Protein 7NQE (pdb70)

Secondary structure (P-SEA, 3-state):
cccaaaaaaaaaacccccbbbbbcccbbbbbcccccaaaaaaaaaccbbbbbccccccccccbbbbbbbcccccccccaaaaaaaaaaaaaaaaaaaaaaacccccccccccccccbbbbbcccccaaaaaaaaaaaaaaccccccbbbbbccccccccccccbbbbbcccccccccccbbbbcccccccccaaaaaaccccccaaaaaaaaaaaaac

Structure (mmCIF, N/CA/C/O backbone):
data_7NQE
#
_entry.id   7NQE
#
_cell.length_a   39.953
_cell.length_b   62.675
_cell.length_c   82.484
_cell.angle_alpha   90.000
_cell.angle_beta   90.000
_cell.angle_gamma   90.000
#
_symmetry.space_group_name_H-M   'P 21 21 21'
#
loop_
_entity.id
_entity.type
_entity.pdbx_description
1 polymer 'TPR_REGION domain-containing protein'
2 non-polymer "2'-DEOXYGUANOSINE-5'-TRIPHOSPHATE"
3 non-polymer 'MANGANESE (II) ION'
4 non-polymer 1,2-ETHANEDIOL
5 water water
#
loop_
_atom_site.group_PDB
_atom_site.id
_atom_site.type_symbol
_atom_site.label_atom_id
_atom_site.label_alt_id
_atom_site.label_comp_id
_atom_site.label_asym_id
_atom_site.label_entity_id
_atom_site.label_seq_id
_atom_site.pdbx_PDB_ins_code
_atom_site.Cartn_x
_atom_site.Cartn_y
_atom_site.Cartn_z
_atom_site.occupancy
_atom_site.B_iso_or_equiv
_atom_site.auth_seq_id
_atom_site.auth_comp_id
_atom_site.auth_asym_id
_atom_site.auth_atom_id
_atom_site.pdbx_PDB_model_num
ATOM 1 C C . ALA A 1 2 ? 9.08027 -24.12839 -0.03035 1.000 41.10999 110 ALA A C 1
ATOM 2 O O . ALA A 1 2 ? 7.92559 -24.08804 -0.45514 1.000 39.53944 110 ALA A O 1
ATOM 3 N N . PRO A 1 3 ? 9.38538 -24.02240 1.26192 1.000 46.17446 111 PRO A N 1
ATOM 4 C CA . PRO A 1 3 ? 8.39761 -23.49084 2.20798 1.000 57.59774 111 PRO A CA 1
ATOM 5 C C . PRO A 1 3 ? 7.91778 -22.11009 1.78313 1.000 32.48968 111 PRO A C 1
ATOM 6 O O . PRO A 1 3 ? 8.67314 -21.30698 1.23361 1.000 31.76268 111 PRO A O 1
ATOM 10 N N . SER A 1 4 ? 6.63632 -21.83844 2.04642 1.000 26.16602 112 SER A N 1
ATOM 11 C CA . SER A 1 4 ? 6.06186 -20.54488 1.68242 1.000 27.86017 112 SER A CA 1
ATOM 12 C C . SER A 1 4 ? 6.75297 -19.39280 2.40353 1.000 50.28971 112 SER A C 1
ATOM 13 O O . SER A 1 4 ? 6.83492 -18.28396 1.86306 1.000 29.86918 112 SER A O 1
ATOM 16 N N . GLN A 1 5 ? 7.25747 -19.62912 3.61819 1.000 33.21075 113 GLN A N 1
ATOM 17 C CA . GLN A 1 5 ? 7.93602 -18.57046 4.36030 1.000 41.15075 113 GLN A CA 1
ATOM 18 C C . GLN A 1 5 ? 9.22042 -18.11572 3.67541 1.000 55.89684 113 GLN A C 1
ATOM 19 O O . GLN A 1 5 ? 9.72867 -17.03425 3.99054 1.000 34.21976 113 GLN A O 1
ATOM 25 N N A ASN A 1 6 ? 9.76035 -18.90967 2.75661 0.520 48.00955 114 ASN A N 1
ATOM 26 N N B ASN A 1 6 ? 9.74715 -18.92030 2.74896 0.480 48.05883 114 ASN A N 1
ATOM 27 C CA A ASN A 1 6 ? 10.96661 -18.52721 2.03758 0.520 40.84652 114 ASN A CA 1
ATOM 28 C CA B ASN A 1 6 ? 10.93889 -18.62166 1.96413 0.480 40.99217 114 ASN A CA 1
ATOM 29 C C A ASN A 1 6 ? 10.68519 -17.60358 0.85652 0.520 34.17285 114 ASN A C 1
ATOM 30 C C B ASN A 1 6 ? 10.68507 -17.59655 0.86640 0.480 34.14498 114 ASN A C 1
ATOM 31 O O A ASN A 1 6 ? 11.60899 -17.31237 0.09174 0.520 31.78588 114 ASN A O 1
ATOM 32 O O B ASN A 1 6 ? 11.63463 -17.22440 0.17060 0.480 31.65596 114 ASN A O 1
ATOM 41 N N . ALA A 1 7 ? 9.44407 -17.12926 0.70053 1.000 29.59611 115 ALA A N 1
ATOM 42 C CA . ALA A 1 7 ? 9.09729 -16.32636 -0.47272 1.000 24.85065 115 ALA A CA 1
ATOM 43 C C . ALA A 1 7 ? 9.76764 -14.95935 -0.46263 1.000 21.50365 115 ALA A C 1
ATOM 44 O O . ALA A 1 7 ? 10.18259 -14.46672 -1.51920 1.000 20.24126 115 ALA A O 1
ATOM 46 N N A ILE A 1 8 ? 9.86620 -14.31494 0.70250 0.728 20.54342 116 ILE A N 1
ATOM 47 N N B ILE A 1 8 ? 9.86972 -14.32848 0.71029 0.272 21.31470 116 ILE A N 1
ATOM 48 C CA A ILE A 1 8 ? 10.55073 -13.02480 0.75792 0.728 20.09666 116 ILE A CA 1
ATOM 49 C CA B ILE A 1 8 ? 10.54899 -13.03790 0.80756 0.272 21.30859 116 ILE A CA 1
ATOM 50 C C A ILE A 1 8 ? 12.02672 -13.18501 0.42174 0.728 19.02877 116 ILE A C 1
ATOM 51 C C B ILE A 1 8 ? 12.01684 -13.18641 0.43188 0.272 20.06179 116 ILE A C 1
ATOM 52 O O A ILE A 1 8 ? 12.58799 -12.39939 -0.35067 0.728 18.76700 116 ILE A O 1
ATOM 53 O O B ILE A 1 8 ? 12.56391 -12.39256 -0.34270 0.272 19.94907 116 ILE A O 1
ATOM 62 N N . LYS A 1 9 ? 12.67435 -14.21226 0.97703 1.000 19.46470 117 LYS A N 1
ATOM 63 C CA . LYS A 1 9 ? 14.06284 -14.48009 0.62304 1.000 18.94278 117 LYS A CA 1
ATOM 64 C C . LYS A 1 9 ? 14.21191 -14.76432 -0.86827 1.000 16.81273 117 LYS A C 1
ATOM 65 O O . LYS A 1 9 ? 15.15245 -14.28511 -1.50605 1.000 17.12449 117 LYS A O 1
ATOM 71 N N . ARG A 1 10 ? 13.29600 -15.54162 -1.44102 1.000 15.78891 118 ARG A N 1
ATOM 72 C CA . ARG A 1 10 ? 13.36952 -15.82244 -2.87145 1.000 15.82585 118 ARG A CA 1
ATOM 73 C C . ARG A 1 10 ? 13.20102 -14.55576 -3.69517 1.000 15.15149 118 ARG A C 1
ATOM 74 O O . ARG A 1 10 ? 13.91435 -14.35370 -4.68938 1.000 14.73424 118 ARG A O 1
ATOM 82 N N . PHE A 1 11 ? 12.25765 -13.69557 -3.30185 1.000 14.72948 119 PHE A N 1
ATOM 83 C CA . PHE A 1 11 ? 12.06494 -12.42435 -3.98966 1.000 14.33656 119 PHE A CA 1
ATOM 84 C C . PHE A 1 11 ? 13.34757 -11.61055 -3.97114 1.000 14.54902 119 PHE A C 1
ATOM 85 O O . PHE A 1 11 ? 13.76696 -11.05781 -4.99657 1.000 14.18596 119 PHE A O 1
ATOM 93 N N A MET A 1 12 ? 13.98871 -11.53686 -2.80167 0.602 13.96085 120 MET A N 1
ATOM 94 N N B MET A 1 12 ? 13.99139 -11.52053 -2.80566 0.398 15.11622 120 MET A N 1
ATOM 95 C CA A MET A 1 12 ? 15.22546 -10.78044 -2.65722 0.602 14.47339 120 MET A CA 1
ATOM 96 C CA B MET A 1 12 ? 15.22772 -10.75293 -2.71073 0.398 16.17175 120 MET A CA 1
ATOM 97 C C A MET A 1 12 ? 16.34155 -11.36455 -3.51299 0.602 15.10934 120 MET A C 1
ATOM 98 C C B MET A 1 12 ? 16.31691 -11.35607 -3.58909 0.398 16.16881 120 MET A C 1
ATOM 99 O O A MET A 1 12 ? 17.17743 -10.62076 -4.03912 0.602 16.42553 120 MET A O 1
ATOM 100 O O B MET A 1 12 ? 17.10866 -10.62832 -4.20045 0.398 16.93562 120 MET A O 1
ATOM 109 N N . THR A 1 13 ? 16.35482 -12.68623 -3.68510 1.000 15.80145 121 THR A N 1
ATOM 110 C CA . THR A 1 13 ? 17.39423 -13.34774 -4.46586 1.000 16.51948 121 THR A CA 1
ATOM 111 C C . THR A 1 13 ? 17.15520 -13.17886 -5.96187 1.000 14.44857 121 THR A C 1
ATOM 112 O O . THR A 1 13 ? 18.10573 -12.98527 -6.73510 1.000 16.71516 121 THR A O 1
ATOM 116 N N . LEU A 1 14 ? 15.89725 -13.27985 -6.39090 1.000 14.02559 122 LEU A N 1
ATOM 117 C CA . LEU A 1 14 ? 15.57672 -13.16084 -7.81033 1.000 13.94434 122 LEU A CA 1
ATOM 118 C C . LEU A 1 14 ? 15.70829 -11.72281 -8.29622 1.000 12.99942 122 LEU A C 1
ATOM 119 O O . LEU A 1 14 ? 16.26860 -11.46999 -9.36951 1.000 14.49456 122 LEU A O 1
ATOM 124 N N . PHE A 1 15 ? 15.18098 -10.76874 -7.53651 1.000 12.21658 123 PHE A N 1
ATOM 125 C CA . PHE A 1 15 ? 15.20284 -9.36457 -7.94281 1.000 12.78120 123 PHE A CA 1
ATOM 126 C C . PHE A 1 15 ? 16.37141 -8.63795 -7.29902 1.000 13.35692 123 PHE A C 1
ATOM 127 O O . PHE A 1 15 ? 16.25379 -7.55455 -6.74363 1.000 15.73836 123 PHE A O 1
ATOM 135 N N . SER A 1 16 ? 17.53306 -9.26836 -7.38598 1.000 13.89861 124 SER A N 1
ATOM 136 C CA . SER A 1 16 ? 18.74121 -8.78396 -6.74271 1.000 14.69173 124 SER A CA 1
ATOM 137 C C . SER A 1 16 ? 19.45564 -7.84292 -7.70138 1.000 13.09265 124 SER A C 1
ATOM 138 O O . SER A 1 16 ? 20.05054 -8.28950 -8.68833 1.000 16.61756 124 SER A O 1
ATOM 141 N N . GLY A 1 17 ? 19.38700 -6.54324 -7.42026 1.000 13.17104 125 GLY A N 1
ATOM 142 C CA . GLY A 1 17 ? 20.07580 -5.54651 -8.21676 1.000 13.49313 125 GLY A CA 1
ATOM 143 C C . GLY A 1 17 ? 21.13141 -4.83775 -7.38805 1.000 13.74543 125 GLY A C 1
ATOM 144 O O . GLY A 1 17 ? 21.88897 -5.48555 -6.66223 1.000 14.49272 125 GLY A O 1
ATOM 145 N N . ARG A 1 18 ? 21.17647 -3.51205 -7.47076 1.000 13.34191 126 ARG A N 1
ATOM 146 C CA . ARG A 1 18 ? 22.07210 -2.72764 -6.63184 1.000 13.19087 126 ARG A CA 1
ATOM 147 C C . ARG A 1 18 ? 21.80043 -3.06476 -5.17412 1.000 15.85734 126 ARG A C 1
ATOM 148 O O . ARG A 1 18 ? 20.64888 -3.07550 -4.74033 1.000 17.02189 126 ARG A O 1
ATOM 156 N N . GLU A 1 19 ? 22.85485 -3.35694 -4.41482 1.000 17.59506 127 GLU A N 1
ATOM 157 C CA . GLU A 1 19 ? 22.62911 -3.94475 -3.10273 1.000 20.94162 127 GLU A CA 1
ATOM 158 C C . GLU A 1 19 ? 22.60073 -2.93286 -1.96871 1.000 19.60328 127 GLU A C 1
ATOM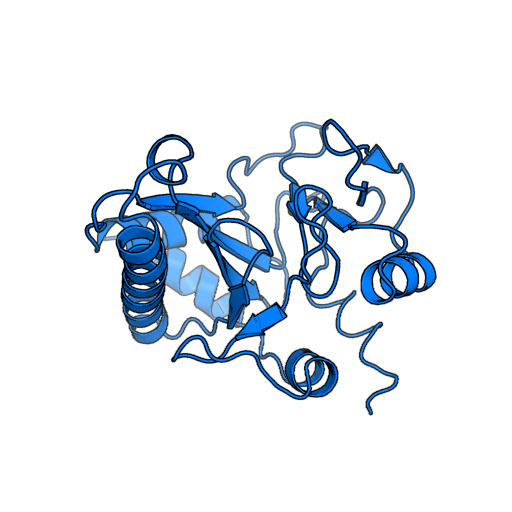 159 O O . GLU A 1 19 ? 22.26854 -3.30877 -0.83776 1.000 22.31719 127 GLU A O 1
ATOM 165 N N . ASP A 1 20 ? 22.90230 -1.66182 -2.23539 1.000 17.35524 128 ASP A N 1
ATOM 166 C CA . ASP A 1 20 ? 22.90268 -0.66120 -1.17211 1.000 17.33342 128 ASP A CA 1
ATOM 167 C C . ASP A 1 20 ? 22.01470 0.54371 -1.46159 1.000 17.21650 128 ASP A C 1
ATOM 168 O O . ASP A 1 20 ? 22.04762 1.51902 -0.70129 1.000 17.37797 128 ASP A O 1
ATOM 173 N N . VAL A 1 21 ? 21.22816 0.50445 -2.53550 1.000 15.14981 129 VAL A N 1
ATOM 174 C CA . VAL A 1 21 ? 20.26148 1.54393 -2.87130 1.000 14.38533 129 VAL A CA 1
ATOM 175 C C . VAL A 1 21 ? 19.09167 0.85154 -3.55592 1.000 12.88352 129 VAL A C 1
ATOM 176 O O . VAL A 1 21 ? 19.27620 -0.12295 -4.28821 1.000 15.60913 129 VAL A O 1
ATOM 180 N N . PHE A 1 22 ? 17.88200 1.36502 -3.32663 1.000 13.18408 130 PHE A N 1
ATOM 181 C CA . PHE A 1 22 ? 16.70468 0.98931 -4.11239 1.000 13.07312 130 PHE A CA 1
ATOM 182 C C . PHE A 1 22 ? 15.85216 2.24074 -4.27696 1.000 12.70583 130 PHE A C 1
ATOM 183 O O . PHE A 1 22 ? 16.26109 3.34778 -3.91294 1.000 14.62298 130 PHE A O 1
ATOM 191 N N . SER A 1 23 ? 14.65280 2.08001 -4.82024 1.000 13.41546 131 SER A N 1
ATOM 192 C CA . SER A 1 23 ? 13.77306 3.22549 -4.98206 1.000 13.10023 131 SER A CA 1
ATOM 193 C C . SER A 1 23 ? 12.35225 2.82754 -4.62419 1.000 13.94285 131 SER A C 1
ATOM 194 O O . SER A 1 23 ? 12.01138 1.64141 -4.58979 1.000 13.44571 131 SER A O 1
ATOM 197 N N . ILE A 1 24 ? 11.51884 3.83969 -4.36020 1.000 13.24659 132 ILE A N 1
ATOM 198 C CA . ILE A 1 24 ? 10.08647 3.63353 -4.20957 1.000 14.01299 132 ILE A CA 1
ATOM 199 C C . ILE A 1 24 ? 9.30874 4.56579 -5.12529 1.000 13.22315 132 ILE A C 1
ATOM 200 O O . ILE A 1 24 ? 9.71966 5.69662 -5.40946 1.000 13.97850 132 ILE A O 1
ATOM 205 N N . GLN A 1 25 ? 8.15765 4.08159 -5.57568 1.000 12.92578 133 GLN A N 1
ATOM 206 C CA . GLN A 1 25 ? 7.27618 4.90538 -6.38314 1.000 14.68943 133 GLN A CA 1
ATOM 207 C C . GLN A 1 25 ? 6.64295 5.98775 -5.51227 1.000 16.26734 133 GLN A C 1
ATOM 208 O O . GLN A 1 25 ? 6.29181 5.75335 -4.35338 1.000 18.13189 133 GLN A O 1
ATOM 214 N N . TYR A 1 26 ? 6.51570 7.18926 -6.06053 1.000 15.80366 134 TYR A N 1
ATOM 215 C CA . TYR A 1 26 ? 5.71087 8.22121 -5.42570 1.000 18.45688 134 TYR A CA 1
ATOM 216 C C . TYR A 1 26 ? 4.82262 8.86090 -6.48010 1.000 20.89110 134 TYR A C 1
ATOM 217 O O . TYR A 1 26 ? 4.88621 8.52392 -7.66450 1.000 20.78485 134 TYR A O 1
ATOM 226 N N . GLU A 1 27 ? 3.94188 9.75314 -6.02708 1.000 21.54491 135 GLU A N 1
ATOM 227 C CA . GLU A 1 27 ? 3.07991 10.47965 -6.94824 1.000 30.27622 135 GLU A CA 1
ATOM 228 C C . GLU A 1 27 ? 3.92198 11.50376 -7.69261 1.000 31.99192 135 GLU A C 1
ATOM 229 O O . GLU A 1 27 ? 4.09770 12.63207 -7.22047 1.000 29.98725 135 GLU A O 1
ATOM 231 N N . GLY A 1 28 ? 4.47213 11.10587 -8.83571 1.000 28.40098 136 GLY A N 1
ATOM 232 C CA . GLY A 1 28 ? 5.30584 11.99134 -9.62746 1.000 26.28096 136 GLY A CA 1
ATOM 233 C C . GLY A 1 28 ? 6.64351 11.40002 -10.03878 1.000 23.13654 136 GLY A C 1
ATOM 234 O O . GLY A 1 28 ? 7.41479 12.06582 -10.73608 1.000 25.82564 136 GLY A O 1
ATOM 235 N N . GLY A 1 29 ? 6.94609 10.17172 -9.62548 1.000 18.80011 137 GLY A N 1
ATOM 236 C CA . GLY A 1 29 ? 8.18498 9.55100 -10.08551 1.000 17.35213 137 GLY A CA 1
ATOM 237 C C . GLY A 1 29 ? 8.60708 8.39966 -9.18215 1.000 15.33221 137 GLY A C 1
ATOM 238 O O . GLY A 1 29 ? 7.76752 7.69576 -8.61454 1.000 16.74941 137 GLY A O 1
ATOM 239 N N . TYR A 1 30 ? 9.92295 8.21747 -9.09051 1.000 15.63663 138 TYR A N 1
ATOM 240 C CA . TYR A 1 30 ? 10.52808 7.24680 -8.18937 1.000 15.64448 138 TYR A CA 1
ATOM 241 C C . TYR A 1 30 ? 11.59623 7.95229 -7.37551 1.000 17.63820 138 TYR A C 1
ATOM 242 O O . TYR A 1 30 ? 12.34736 8.77179 -7.90530 1.000 20.77961 138 TYR A O 1
ATOM 251 N N A ARG A 1 31 ? 11.65538 7.62827 -6.08635 0.511 17.19319 139 ARG A N 1
ATOM 252 N N B ARG A 1 31 ? 11.65141 7.63201 -6.08628 0.489 17.34302 139 ARG A N 1
ATOM 253 C CA A ARG A 1 31 ? 12.54396 8.27631 -5.13686 0.511 18.12557 139 ARG A CA 1
ATOM 254 C CA B ARG A 1 31 ? 12.54642 8.27574 -5.14035 0.489 18.35839 139 ARG A CA 1
ATOM 255 C C A ARG A 1 31 ? 13.60669 7.29588 -4.67491 0.511 17.37035 139 ARG A C 1
ATOM 256 C C B ARG A 1 31 ? 13.60700 7.29508 -4.67533 0.489 17.49202 139 ARG A C 1
ATOM 257 O O A ARG A 1 31 ? 13.26130 6.21435 -4.18399 0.511 17.07271 139 ARG A O 1
ATOM 258 O O B ARG A 1 31 ? 13.26078 6.21626 -4.17897 0.489 17.24376 139 ARG A O 1
ATOM 273 N N . PRO A 1 32 ? 14.89137 7.62365 -4.79863 1.000 16.81759 140 PRO A N 1
ATOM 274 C CA . PRO A 1 32 ? 15.92933 6.71857 -4.28283 1.000 16.15219 140 PRO A CA 1
ATOM 275 C C . PRO A 1 32 ? 15.90879 6.64664 -2.76039 1.000 15.68504 140 PRO A C 1
ATOM 276 O O . PRO A 1 32 ? 15.71953 7.65569 -2.07330 1.000 18.01484 140 PRO A O 1
ATOM 280 N N . ILE A 1 33 ? 16.10717 5.43305 -2.24464 1.000 14.88840 141 ILE A N 1
ATOM 281 C CA . ILE A 1 33 ? 16.26632 5.15926 -0.81722 1.000 15.57153 141 ILE A CA 1
ATOM 282 C C . ILE A 1 33 ? 17.69028 4.64994 -0.64756 1.000 15.53066 141 ILE A C 1
ATOM 283 O O . ILE A 1 33 ? 18.02576 3.55987 -1.13304 1.000 16.15152 141 ILE A O 1
ATOM 288 N N . ARG A 1 34 ? 18.53159 5.42285 0.03472 1.000 17.66505 142 ARG A N 1
ATOM 289 C CA . ARG A 1 34 ? 19.97016 5.14798 0.03120 1.000 19.00344 142 ARG A CA 1
ATOM 290 C C . ARG A 1 34 ? 20.37761 4.24189 1.19794 1.000 18.47178 142 ARG A C 1
ATOM 291 O O . ARG A 1 34 ? 21.13736 4.60307 2.09107 1.000 21.99847 142 ARG A O 1
ATOM 299 N N . ARG A 1 35 ? 19.84749 3.02549 1.16166 1.000 16.72650 143 ARG A N 1
ATOM 300 C CA . ARG A 1 35 ? 20.25018 1.95542 2.06305 1.000 16.49804 143 ARG A CA 1
ATOM 301 C C . ARG A 1 35 ? 19.87019 0.62904 1.41770 1.000 16.10446 143 ARG A C 1
ATOM 302 O O . ARG A 1 35 ? 19.06586 0.60263 0.46869 1.000 17.13853 143 ARG A O 1
ATOM 310 N N . PRO A 1 36 ? 20.43404 -0.48376 1.89082 1.000 16.78742 144 PRO A N 1
ATOM 311 C CA . PRO A 1 36 ? 20.05652 -1.78503 1.32710 1.000 17.17496 144 PRO A CA 1
ATOM 312 C C . PRO A 1 36 ? 18.58079 -2.09252 1.51971 1.000 16.02824 144 PRO A C 1
ATOM 313 O O . PRO A 1 36 ? 17.98940 -1.79140 2.56052 1.000 16.74122 144 PRO A O 1
ATOM 317 N N . LEU A 1 37 ? 17.98954 -2.69414 0.49120 1.000 16.60399 145 LEU A N 1
ATOM 318 C CA . LEU A 1 37 ? 16.66919 -3.28910 0.62660 1.000 16.23835 145 LEU A CA 1
ATOM 319 C C . LEU A 1 37 ? 16.71157 -4.36613 1.70405 1.000 16.46110 145 LEU A C 1
ATOM 320 O O . LEU A 1 37 ? 17.69394 -5.10502 1.82790 1.000 18.29972 145 LEU A O 1
ATOM 325 N N . ASN A 1 38 ? 15.64266 -4.45908 2.49316 1.000 15.97769 146 ASN A N 1
ATOM 326 C CA . ASN A 1 38 ? 15.55153 -5.50067 3.50587 1.000 16.49938 146 ASN A CA 1
ATOM 327 C C . ASN A 1 38 ? 14.18985 -6.18818 3.41547 1.000 17.28692 146 ASN A C 1
ATOM 328 O O . ASN A 1 38 ? 13.32713 -5.82457 2.60576 1.000 16.65617 146 ASN A O 1
ATOM 333 N N . PHE A 1 39 ? 13.98927 -7.18232 4.28675 1.000 17.92852 147 PHE A N 1
ATOM 334 C CA . PHE A 1 39 ? 12.79067 -8.01002 4.18989 1.000 18.29194 147 PHE A CA 1
ATOM 335 C C . PHE A 1 39 ? 11.52916 -7.22508 4.54351 1.000 17.89088 147 PHE A C 1
ATOM 336 O O . PHE A 1 39 ? 10.46522 -7.47993 3.96440 1.000 18.74918 147 PHE A O 1
ATOM 344 N N . GLN A 1 40 ? 11.62027 -6.26052 5.46973 1.000 18.33367 148 GLN A N 1
ATOM 345 C CA . GLN A 1 40 ? 10.44929 -5.43777 5.77298 1.000 18.65357 148 GLN A CA 1
ATOM 346 C C . GLN A 1 40 ? 10.02420 -4.61320 4.56146 1.000 16.46501 148 GLN A C 1
ATOM 347 O O . GLN A 1 40 ? 8.82622 -4.41031 4.32925 1.000 16.90359 148 GLN A O 1
ATOM 353 N N . ASP A 1 41 ? 10.99165 -4.12017 3.78255 1.000 15.69269 149 ASP A N 1
ATOM 354 C CA . ASP A 1 41 ? 10.65840 -3.38415 2.56531 1.000 15.11186 149 ASP A CA 1
ATOM 355 C C . ASP A 1 41 ? 9.86167 -4.25860 1.61390 1.000 14.31762 149 ASP A C 1
ATOM 356 O O . ASP A 1 41 ? 8.90016 -3.79728 0.98898 1.000 14.72035 149 ASP A O 1
ATOM 361 N N . ILE A 1 42 ? 10.26866 -5.52193 1.47127 1.000 14.30099 150 ILE A N 1
ATOM 362 C CA . ILE A 1 42 ? 9.54960 -6.43385 0.59583 1.000 14.21010 150 ILE A CA 1
ATOM 363 C C . ILE A 1 42 ? 8.15221 -6.70206 1.14069 1.000 14.06542 150 ILE A C 1
ATOM 364 O O . ILE A 1 42 ? 7.17717 -6.76025 0.37857 1.000 15.77584 150 ILE A O 1
ATOM 369 N N . LYS A 1 43 ? 8.01976 -6.82494 2.46946 1.000 15.37419 151 LYS A N 1
ATOM 370 C CA . LYS A 1 43 ? 6.69032 -6.97501 3.06204 1.000 17.23956 151 LYS A CA 1
ATOM 371 C C . LYS A 1 43 ? 5.81773 -5.75576 2.77668 1.000 17.29609 151 LYS A C 1
ATOM 372 O O . LYS A 1 43 ? 4.62028 -5.89346 2.48657 1.000 17.75930 151 LYS A O 1
ATOM 378 N N . ASN A 1 44 ? 6.40156 -4.55291 2.84140 1.000 16.63216 152 ASN A N 1
ATOM 379 C CA . ASN A 1 44 ? 5.64548 -3.34050 2.51633 1.000 16.93664 152 ASN A CA 1
ATOM 380 C C . ASN A 1 44 ? 5.19430 -3.33303 1.05833 1.000 15.87495 152 ASN A C 1
ATOM 381 O O . ASN A 1 44 ? 4.09883 -2.85412 0.73850 1.000 16.08023 152 ASN A O 1
ATOM 386 N N . HIS A 1 45 ? 6.03807 -3.84456 0.15935 1.000 15.19698 153 HIS A N 1
ATOM 387 C CA . HIS A 1 45 ? 5.66643 -3.97740 -1.24366 1.000 13.87453 153 HIS A CA 1
ATOM 388 C C . HIS A 1 45 ? 4.49065 -4.93201 -1.39206 1.000 13.61794 153 HIS A C 1
ATOM 389 O O . HIS A 1 45 ? 3.47107 -4.59279 -2.01318 1.000 15.20311 153 HIS A O 1
ATOM 396 N N . PHE A 1 46 ? 4.60643 -6.12949 -0.80026 1.000 15.18679 154 PHE A N 1
ATOM 397 C CA . PHE A 1 46 ? 3.54744 -7.12855 -0.91732 1.000 16.48805 154 PHE A CA 1
ATOM 398 C C . PHE A 1 46 ? 2.23369 -6.62804 -0.33523 1.000 17.87030 154 PHE A C 1
ATOM 399 O O . PHE A 1 46 ? 1.16041 -7.00235 -0.81855 1.000 19.35368 154 PHE A O 1
ATOM 407 N N . SER A 1 47 ? 2.29134 -5.81888 0.71967 1.000 17.52728 155 SER A N 1
ATOM 408 C CA . SER A 1 47 ? 1.08309 -5.37112 1.39938 1.000 18.59714 155 SER A CA 1
ATOM 409 C C . SER A 1 47 ? 0.49812 -4.10226 0.79617 1.000 19.23406 155 SER A C 1
ATOM 410 O O . SER A 1 47 ? -0.54650 -3.64086 1.26110 1.000 22.07986 155 SER A O 1
ATOM 413 N N . GLY A 1 48 ? 1.13394 -3.53177 -0.22459 1.000 18.63716 156 GLY A N 1
ATOM 414 C CA . GLY A 1 48 ? 0.60360 -2.33426 -0.84801 1.000 18.12538 156 GLY A CA 1
ATOM 415 C C . GLY A 1 48 ? 0.81403 -1.05692 -0.07250 1.000 20.08120 156 GLY A C 1
ATOM 416 O O . GLY A 1 48 ? 0.05968 -0.09732 -0.26930 1.000 21.94921 156 GLY A O 1
ATOM 417 N N . LYS A 1 49 ? 1.80943 -1.01755 0.81302 1.000 17.87138 157 LYS A N 1
ATOM 418 C CA . LYS A 1 49 ? 2.16630 0.19819 1.53258 1.000 18.55473 157 LYS A CA 1
ATOM 419 C C . LYS A 1 49 ? 3.23540 1.00429 0.80619 1.000 17.76749 157 LYS A C 1
ATOM 420 O O . LYS A 1 49 ? 3.25319 2.23830 0.90141 1.000 19.29198 157 LYS A O 1
ATOM 426 N N . LYS A 1 50 ? 4.13233 0.32643 0.09638 1.000 15.74822 158 LYS A N 1
ATOM 427 C CA . LYS A 1 50 ? 5.19653 0.95482 -0.66976 1.000 14.97253 158 LYS A CA 1
ATOM 428 C C . LYS A 1 50 ? 5.32784 0.16954 -1.96257 1.000 15.45831 158 LYS A C 1
ATOM 429 O O . LYS A 1 50 ? 4.92718 -0.99554 -2.03518 1.000 16.44738 158 LYS A O 1
ATOM 435 N N . THR A 1 51 ? 5.89152 0.79837 -2.99247 1.000 14.19334 159 THR A N 1
ATOM 436 C CA . THR A 1 51 ? 6.07100 0.11623 -4.27135 1.000 12.19452 159 THR A CA 1
ATOM 437 C C . THR A 1 51 ? 7.52047 0.22159 -4.70781 1.000 12.40463 159 THR A C 1
ATOM 438 O O . THR A 1 51 ? 8.01920 1.32242 -4.97068 1.000 13.78245 159 THR A O 1
ATOM 442 N N . LEU A 1 52 ? 8.19284 -0.92381 -4.77072 1.000 12.78160 160 LEU A N 1
ATOM 443 C CA . LEU A 1 52 ? 9.62724 -0.96558 -4.99605 1.000 11.95232 160 LEU A CA 1
ATOM 444 C C . LEU A 1 52 ? 9.98500 -0.86116 -6.47129 1.000 11.75443 160 LEU A C 1
ATOM 445 O O . LEU A 1 52 ? 9.41122 -1.55360 -7.31877 1.000 13.32168 160 LEU A O 1
ATOM 450 N N . GLY A 1 53 ? 10.96494 -0.01214 -6.76172 1.000 12.44743 161 GLY A N 1
ATOM 451 C CA . GLY A 1 53 ? 11.70215 -0.05490 -8.00750 1.000 12.80425 161 GLY A CA 1
ATOM 452 C C . GLY A 1 53 ? 13.14826 -0.43231 -7.72126 1.000 13.54617 161 GLY A C 1
ATOM 453 O O . GLY A 1 53 ? 13.80830 0.18890 -6.88729 1.000 14.94276 161 GLY A O 1
ATOM 454 N N . ILE A 1 54 ? 13.62641 -1.45657 -8.41355 1.000 12.45122 162 ILE A N 1
ATOM 455 C CA . ILE A 1 54 ? 14.95644 -2.00875 -8.17152 1.000 12.37537 162 ILE A CA 1
ATOM 456 C C . ILE A 1 54 ? 15.90682 -1.52417 -9.26207 1.000 11.10369 162 ILE A C 1
ATOM 457 O O . ILE A 1 54 ? 15.59456 -1.61465 -10.45591 1.000 11.61704 162 ILE A O 1
ATOM 462 N N . TYR A 1 55 ? 17.06646 -0.99920 -8.85551 1.000 11.46526 163 TYR A N 1
ATOM 463 C CA . TYR A 1 55 ? 18.11693 -0.66035 -9.81612 1.000 11.56749 163 TYR A CA 1
ATOM 464 C C . TYR A 1 55 ? 18.76852 -1.95284 -10.29565 1.000 11.95721 163 TYR A C 1
ATOM 465 O O . TYR A 1 55 ? 19.32037 -2.70876 -9.49179 1.000 14.35095 163 TYR A O 1
ATOM 474 N N . LEU A 1 56 ? 18.69472 -2.21928 -11.60304 1.000 12.65226 164 LEU A N 1
ATOM 475 C CA . LEU A 1 56 ? 19.10177 -3.52931 -12.11818 1.000 12.73846 164 LEU A CA 1
ATOM 476 C C . LEU A 1 56 ? 20.59725 -3.74987 -12.00700 1.000 12.32409 164 LEU A C 1
ATOM 477 O O . LEU A 1 56 ? 21.04175 -4.87929 -11.76538 1.000 12.32673 164 LEU A O 1
ATOM 482 N N . LEU A 1 57 ? 21.38498 -2.70789 -12.24644 1.000 12.41388 165 LEU A N 1
ATOM 483 C CA . LEU A 1 57 ? 22.82314 -2.87269 -12.39680 1.000 14.22791 165 LEU A CA 1
ATOM 484 C C . LEU A 1 57 ? 23.51469 -2.95744 -11.04082 1.000 14.35748 165 LEU A C 1
ATOM 485 O O . LEU A 1 57 ? 23.37320 -2.06677 -10.20253 1.000 16.02069 165 LEU A O 1
ATOM 490 N N . LYS A 1 58 ? 24.27546 -4.02849 -10.83566 1.000 14.69700 166 LYS A N 1
ATOM 491 C CA . LYS A 1 58 ? 25.18479 -4.10030 -9.70546 1.000 15.01792 166 LYS A CA 1
ATOM 492 C C . LYS A 1 58 ? 26.43588 -3.27590 -10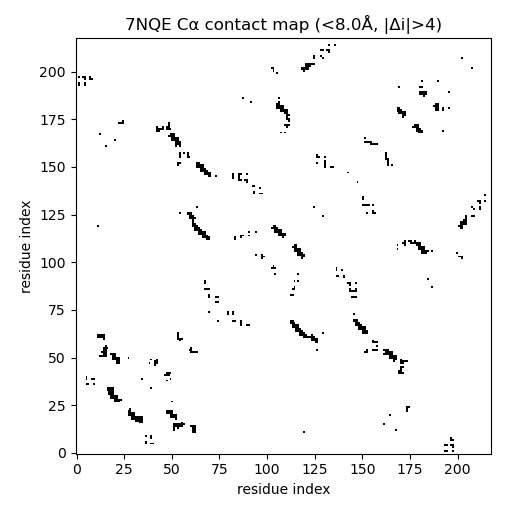.00621 1.000 16.06959 166 LYS A C 1
ATOM 493 O O . LYS A 1 58 ? 26.67025 -2.84259 -11.14016 1.000 16.14569 166 LYS A O 1
ATOM 499 N N . LYS A 1 59 ? 27.25915 -3.07493 -8.97228 1.000 16.50126 167 LYS A N 1
ATOM 500 C CA . LYS A 1 59 ? 28.37007 -2.13206 -9.07259 1.000 18.09041 167 LYS A CA 1
ATOM 501 C C . LYS A 1 59 ? 29.44931 -2.57263 -10.05318 1.000 17.67908 167 LYS A C 1
ATOM 502 O O . LYS A 1 59 ? 30.26217 -1.73871 -10.46907 1.000 18.71831 167 LYS A O 1
ATOM 508 N N . ASN A 1 60 ? 29.48895 -3.85212 -10.42554 1.000 16.14822 168 ASN A N 1
ATOM 509 C CA . ASN A 1 60 ? 30.42070 -4.33260 -11.43618 1.000 16.29860 168 ASN A CA 1
ATOM 510 C C . ASN A 1 60 ? 29.77662 -4.41225 -12.81774 1.000 16.67165 168 ASN A C 1
ATOM 511 O O . ASN A 1 60 ? 30.27784 -5.12306 -13.69110 1.000 17.05596 168 ASN A O 1
ATOM 516 N N . ASP A 1 61 ? 28.66550 -3.70409 -13.02367 1.000 15.08943 169 ASP A N 1
ATOM 517 C CA . ASP A 1 61 ? 28.00457 -3.61943 -14.32359 1.000 15.51732 169 ASP A CA 1
ATOM 518 C C . ASP A 1 61 ? 27.45388 -4.96455 -14.79372 1.000 15.32544 169 ASP A C 1
ATOM 519 O O . ASP A 1 61 ? 27.42237 -5.24959 -15.99404 1.000 16.85935 169 ASP A O 1
ATOM 524 N N . THR A 1 62 ? 27.02034 -5.79797 -13.85230 1.000 13.64640 170 THR A N 1
ATOM 525 C CA . THR A 1 62 ? 26.31630 -7.03727 -14.14731 1.000 13.08506 170 THR A CA 1
ATOM 526 C C . THR A 1 62 ? 24.86549 -6.92593 -13.69232 1.000 13.26691 170 THR A C 1
ATOM 527 O O . THR A 1 62 ? 24.50258 -6.04369 -12.90895 1.000 14.15980 170 THR A O 1
ATOM 531 N N . VAL A 1 63 ? 24.03233 -7.84420 -14.18351 1.000 13.28280 171 VAL A N 1
ATOM 532 C CA . VAL A 1 63 ? 22.64070 -7.94025 -13.74624 1.000 12.60521 171 VAL A CA 1
ATOM 533 C C . VAL A 1 63 ? 22.33190 -9.39427 -13.43781 1.000 11.85269 171 VAL A C 1
ATOM 534 O O . VAL A 1 63 ? 22.84244 -10.30362 -14.10613 1.000 14.37084 171 VAL A O 1
ATOM 538 N N . LYS A 1 64 ? 21.50457 -9.61464 -12.41398 1.000 12.92807 172 LYS A N 1
ATOM 539 C CA . LYS A 1 64 ? 20.99415 -10.94268 -12.11487 1.000 13.20139 172 LYS A CA 1
ATOM 540 C C . LYS A 1 64 ? 19.61946 -11.17130 -12.72859 1.000 12.56024 172 LYS A C 1
ATOM 541 O O . LYS A 1 64 ? 19.09914 -12.28902 -12.66404 1.000 12.33776 172 LYS A O 1
ATOM 547 N N . PHE A 1 65 ? 19.01629 -10.12997 -13.29831 1.000 11.69384 173 PHE A N 1
ATOM 548 C CA . PHE A 1 65 ? 17.73892 -10.25860 -13.98453 1.000 11.57333 173 PHE A CA 1
ATOM 549 C C . PHE A 1 65 ? 17.66522 -9.19090 -15.06817 1.000 11.01085 173 PHE A C 1
ATOM 550 O O 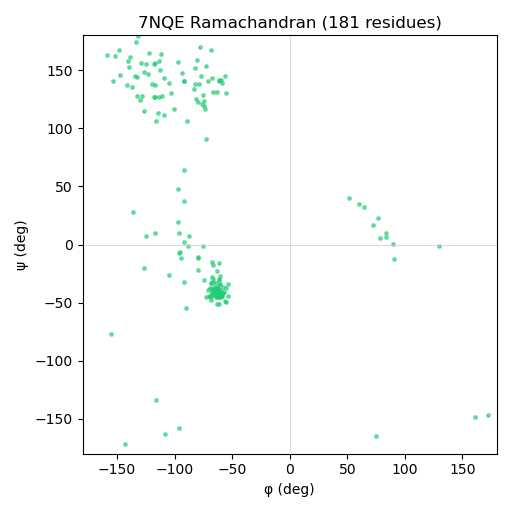. PHE A 1 65 ? 18.39252 -8.19301 -15.04089 1.000 12.54319 173 PHE A O 1
ATOM 558 N N . ALA A 1 66 ? 16.75262 -9.40534 -16.01584 1.000 11.73238 174 ALA A N 1
ATOM 559 C CA . ALA A 1 66 ? 16.50037 -8.46831 -17.10478 1.000 11.21893 174 ALA A CA 1
ATOM 5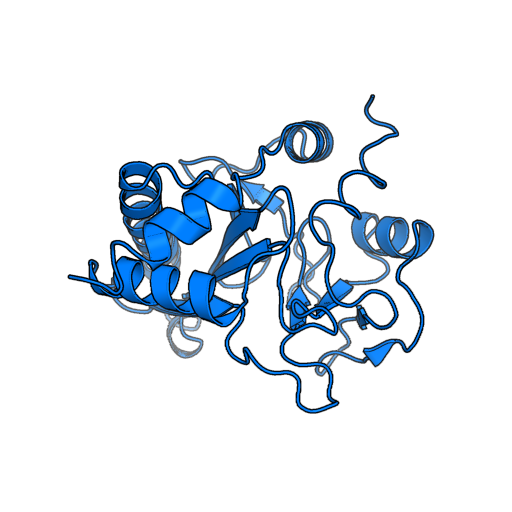60 C C . ALA A 1 66 ? 15.02773 -8.58303 -17.46420 1.000 10.85764 174 ALA A C 1
ATOM 561 O O . ALA A 1 66 ? 14.34499 -9.51651 -17.03511 1.000 12.00832 174 ALA A O 1
ATOM 563 N N . ALA A 1 67 ? 14.53381 -7.63419 -18.25629 1.000 10.56361 175 ALA A N 1
ATOM 564 C CA . ALA A 1 67 ? 13.11976 -7.66743 -18.61499 1.000 9.71808 175 ALA A CA 1
ATOM 565 C C . ALA A 1 67 ? 12.86559 -6.98154 -19.94588 1.000 10.07787 175 ALA A C 1
ATOM 566 O O . ALA A 1 67 ? 13.42221 -5.91825 -20.23055 1.000 11.83325 175 ALA A O 1
ATOM 568 N N . TYR A 1 68 ? 11.96757 -7.56253 -20.73040 1.000 9.22685 176 TYR A N 1
ATOM 569 C CA . TYR A 1 68 ? 11.28262 -6.79071 -21.75587 1.000 10.07035 176 TYR A CA 1
ATOM 570 C C . TYR A 1 68 ? 10.11915 -6.04828 -21.11107 1.000 10.29194 176 TYR A C 1
ATOM 571 O O . TYR A 1 68 ? 9.38253 -6.60451 -20.28625 1.000 11.89744 176 TYR A O 1
ATOM 580 N N . ASP A 1 69 ? 9.94201 -4.79793 -21.51492 1.000 9.87893 177 ASP A N 1
ATOM 581 C CA . ASP A 1 69 ? 8.87677 -3.93570 -21.01876 1.000 9.77420 177 ASP A CA 1
ATOM 582 C C . ASP A 1 69 ? 7.98303 -3.63901 -22.21823 1.000 10.40945 177 ASP A C 1
ATOM 583 O O . ASP A 1 69 ? 8.37602 -2.90128 -23.13105 1.000 11.33897 177 ASP A O 1
ATOM 588 N N . ILE A 1 70 ? 6.80987 -4.26327 -22.24406 1.000 10.50476 178 ILE A N 1
ATOM 589 C CA . ILE A 1 70 ? 5.865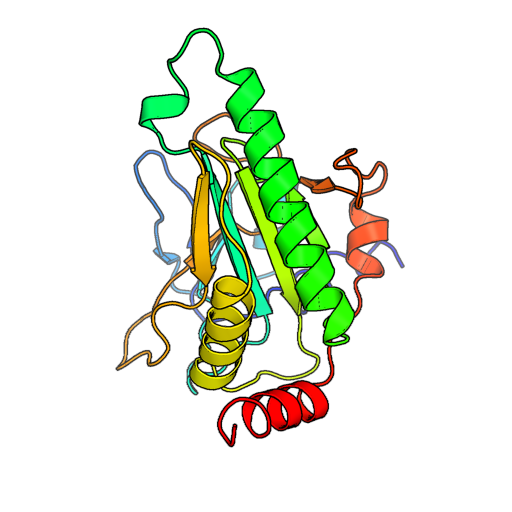00 -4.15225 -23.35192 1.000 10.58774 178 ILE A CA 1
ATOM 590 C C . ILE A 1 70 ? 4.78360 -3.16171 -22.94274 1.000 11.05483 178 ILE A C 1
ATOM 591 O O . ILE A 1 70 ? 4.03851 -3.40866 -21.98232 1.000 12.02542 178 ILE A O 1
ATOM 596 N N . ASP A 1 71 ? 4.69547 -2.04391 -23.66912 1.000 11.99723 179 ASP A N 1
ATOM 597 C CA . ASP A 1 71 ? 3.80910 -0.93534 -23.33100 1.000 10.56920 179 ASP A CA 1
ATOM 598 C C . ASP A 1 71 ? 2.79987 -0.68889 -24.44592 1.000 10.23611 179 ASP A C 1
ATOM 599 O O . ASP A 1 71 ? 3.16344 -0.66606 -25.63000 1.000 13.28605 179 ASP A O 1
ATOM 604 N N . ILE A 1 72 ? 1.54568 -0.43713 -24.06798 1.000 11.71998 180 ILE A N 1
ATOM 605 C CA . ILE A 1 72 ? 0.62059 0.24525 -24.96298 1.000 12.63178 180 ILE A CA 1
ATOM 606 C C . ILE A 1 72 ? 0.99695 1.71690 -24.96439 1.000 13.43338 180 ILE A C 1
ATOM 607 O O . ILE A 1 72 ? 1.15957 2.32463 -23.89820 1.000 14.48150 180 ILE A O 1
ATOM 612 N N . LYS A 1 73 ? 1.16482 2.28763 -26.15701 1.000 14.53506 181 LYS A N 1
ATOM 613 C CA . LYS A 1 73 ? 1.50927 3.69849 -26.25470 1.000 16.25173 181 LYS A CA 1
ATOM 614 C C . LYS A 1 73 ? 0.41174 4.54858 -25.62909 1.000 16.82790 181 LYS A C 1
ATOM 615 O O . LYS A 1 73 ? -0.77795 4.26169 -25.78140 1.000 15.73466 181 LYS A O 1
ATOM 621 N N . LYS A 1 74 ? 0.82452 5.61812 -24.94475 1.000 20.23604 182 LYS A N 1
ATOM 622 C CA . LYS A 1 74 ? -0.10574 6.40062 -24.13806 1.000 23.96325 182 LYS A CA 1
ATOM 623 C C . LYS A 1 74 ? -1.28036 6.92443 -24.96025 1.000 24.99147 182 LYS A C 1
ATOM 624 O O . LYS A 1 74 ? -2.42523 6.89125 -24.49590 1.000 26.64746 182 LYS A O 1
ATOM 626 N N . HIS A 1 75 ? -1.02621 7.39620 -26.18662 1.000 26.96025 183 HIS A N 1
ATOM 627 C CA . HIS A 1 75 ? -2.10041 7.97818 -26.99099 1.000 29.70763 183 HIS A CA 1
ATOM 628 C C . HIS A 1 75 ? -3.04109 6.93535 -27.58514 1.000 29.74570 183 HIS A C 1
ATOM 629 O O . HIS A 1 75 ? -4.01790 7.30533 -28.24941 1.000 33.13756 183 HIS A O 1
ATOM 636 N N . TYR A 1 76 ? -2.79021 5.65378 -27.35010 1.000 26.53497 184 TYR A N 1
ATOM 637 C CA . TYR A 1 76 ? -3.71600 4.60086 -27.73466 1.000 25.06531 184 TYR A CA 1
ATOM 638 C C . TYR A 1 76 ? -4.65483 4.20156 -26.60001 1.000 25.29809 184 TYR A C 1
ATOM 639 O O . TYR A 1 76 ? -5.63328 3.48844 -26.84561 1.000 24.67981 184 TYR A O 1
ATOM 648 N N . LEU A 1 77 ? -4.38844 4.65117 -25.37018 1.000 27.79336 185 LEU A N 1
ATOM 649 C CA . LEU A 1 77 ? -5.18696 4.25065 -24.21550 1.000 29.09533 185 LEU A CA 1
ATOM 650 C C . LEU A 1 77 ? -6.49993 5.01548 -24.09586 1.000 33.14005 185 LEU A C 1
ATOM 651 O O . LEU A 1 77 ? -7.42418 4.52691 -23.43782 1.000 34.07404 185 LEU A O 1
ATOM 656 N N . ASN A 1 78 ? -6.60536 6.19904 -24.69471 1.000 36.30994 186 ASN A N 1
ATOM 657 C CA . ASN A 1 78 ? -7.80720 7.01652 -24.57677 1.000 41.01768 186 ASN A CA 1
ATOM 658 C C . ASN A 1 78 ? -8.80291 6.75508 -25.70390 1.000 43.36237 186 ASN A C 1
ATOM 659 O O . ASN A 1 78 ? -9.85974 7.39347 -25.74420 1.000 47.23337 186 ASN A O 1
ATOM 664 N N . ARG A 1 79 ? -8.50310 5.81561 -26.59686 1.000 40.86109 187 ARG A N 1
ATOM 665 C CA . ARG A 1 79 ? -9.31101 5.55969 -27.77990 1.000 38.58018 187 ARG A CA 1
ATOM 666 C C . ARG A 1 79 ? -10.52072 4.69946 -27.43481 1.000 35.15931 187 ARG A C 1
ATOM 667 O O . ARG A 1 79 ? -10.53376 3.96771 -26.44390 1.000 33.98729 187 ARG A O 1
ATOM 675 N N . GLU A 1 80 ? -11.53662 4.76781 -28.29877 1.000 34.37137 188 GLU A N 1
ATOM 676 C CA . GLU A 1 80 ? -12.72380 3.93614 -28.11262 1.000 35.00134 188 GLU A CA 1
ATOM 677 C C . GLU A 1 80 ? -12.37596 2.45051 -28.13782 1.000 31.57671 188 GLU A C 1
ATOM 678 O O . GLU A 1 80 ? -12.86539 1.67206 -27.31129 1.000 30.57155 188 GLU A O 1
ATOM 684 N N . ASP A 1 81 ? -11.53202 2.03655 -29.07822 1.000 27.89846 189 ASP A N 1
ATOM 685 C CA . ASP A 1 81 ? -11.19271 0.61870 -29.22598 1.000 26.41194 189 ASP A CA 1
ATOM 686 C C . ASP A 1 81 ? -9.95604 0.21882 -28.42854 1.000 22.55528 189 ASP A C 1
ATOM 687 O O . ASP A 1 81 ? -9.16009 -0.60485 -28.88141 1.000 20.94087 189 ASP A O 1
ATOM 692 N N . LYS A 1 82 ? -9.78981 0.78717 -27.23107 1.000 20.61238 190 LYS A N 1
ATOM 693 C CA . LYS A 1 82 ? -8.60205 0.54397 -26.42186 1.000 20.56543 190 LYS A CA 1
ATOM 694 C C . LYS A 1 82 ? -8.34379 -0.94220 -26.20579 1.000 18.22728 190 LYS A C 1
ATOM 695 O O . LYS A 1 82 ? -7.18788 -1.37471 -26.16411 1.000 18.22666 190 LYS A O 1
ATOM 701 N N . PHE A 1 83 ? -9.40180 -1.74642 -26.10261 1.000 17.81832 191 PHE A N 1
ATOM 702 C CA . PHE A 1 83 ? -9.22699 -3.16830 -25.83571 1.000 18.05178 191 PHE A CA 1
ATOM 703 C C . PHE A 1 83 ? -8.44174 -3.87746 -26.93374 1.000 16.35862 191 PHE A C 1
ATOM 704 O O . PHE A 1 83 ? -7.77218 -4.87716 -26.65835 1.000 17.07855 191 PHE A O 1
ATOM 712 N N . VAL A 1 84 ? -8.52796 -3.40400 -28.18005 1.000 16.57283 192 VAL A N 1
ATOM 713 C CA . VAL A 1 84 ? -7.74417 -4.01372 -29.25263 1.000 15.94751 192 VAL A CA 1
ATOM 714 C C . VAL A 1 84 ? -6.26271 -3.92801 -28.93355 1.000 14.89143 192 VAL A C 1
ATOM 715 O O . VAL A 1 84 ? -5.49713 -4.86734 -29.18103 1.000 14.98802 192 VAL A O 1
ATOM 719 N N . TYR A 1 85 ? -5.84124 -2.79646 -28.38018 1.000 15.06148 193 TYR A N 1
ATOM 720 C CA . TYR A 1 85 ? -4.43768 -2.59448 -28.06006 1.000 15.34303 193 TYR A CA 1
ATOM 721 C C . TYR A 1 85 ? -4.02172 -3.38654 -26.83360 1.000 14.52296 193 TYR A C 1
ATOM 722 O O . TYR A 1 85 ? -2.87470 -3.83853 -26.75759 1.000 14.56074 193 TYR A O 1
ATOM 731 N N . GLU A 1 86 ? -4.94609 -3.61500 -25.89627 1.000 14.01922 194 GLU A N 1
ATOM 732 C CA . GLU A 1 86 ? -4.64432 -4.53119 -24.80242 1.000 14.39962 194 GLU A CA 1
ATOM 733 C C . GLU A 1 86 ? -4.39138 -5.93814 -25.33115 1.000 14.97571 194 GLU A C 1
ATOM 734 O O . GLU A 1 86 ? -3.41237 -6.59305 -24.94491 1.000 15.59238 194 GLU A O 1
ATOM 740 N N . GLU A 1 87 ? -5.23919 -6.40712 -26.25229 1.000 14.60785 195 GLU A N 1
ATOM 741 C CA . GLU A 1 87 ? -4.97744 -7.70001 -26.88232 1.000 14.84199 195 GLU A CA 1
ATOM 742 C C . GLU A 1 87 ? -3.66742 -7.68748 -27.66512 1.000 14.16049 195 GLU A C 1
ATOM 743 O O . GLU A 1 87 ? -2.91329 -8.66738 -27.63599 1.000 14.44301 195 GLU A O 1
ATOM 749 N N . ASN A 1 88 ? -3.35949 -6.57746 -28.34551 1.000 14.14458 196 ASN A N 1
ATOM 750 C CA . ASN A 1 88 ? -2.10849 -6.51331 -29.10304 1.000 14.15280 196 ASN A CA 1
ATOM 751 C C . ASN A 1 88 ? -0.88537 -6.60447 -28.19464 1.000 13.30068 196 ASN A C 1
ATOM 752 O O . ASN A 1 88 ? 0.14579 -7.15463 -28.60223 1.000 13.89758 196 ASN A O 1
ATOM 757 N N . SER A 1 89 ? -0.96875 -6.06641 -26.97173 1.000 12.23052 197 SER A N 1
ATOM 758 C CA . SER A 1 89 ? 0.15636 -6.18363 -26.05288 1.000 12.46216 197 SER A CA 1
ATOM 759 C C . SER A 1 89 ? 0.42084 -7.64663 -25.71089 1.000 12.99336 197 SER A C 1
ATOM 760 O O . SER A 1 89 ? 1.57592 -8.07213 -25.60334 1.000 13.44284 197 SER A O 1
ATOM 763 N N . LYS A 1 90 ? -0.64355 -8.43807 -25.56420 1.000 13.89183 198 LYS A N 1
ATOM 764 C CA . LYS A 1 90 ? -0.49223 -9.86740 -25.31786 1.000 13.47919 198 LYS A CA 1
ATOM 765 C C . LYS A 1 90 ? 0.08565 -10.57624 -26.53538 1.000 12.73993 198 LYS A C 1
ATOM 766 O O . LYS A 1 90 ? 0.94327 -11.45758 -26.40076 1.000 14.20674 198 LYS A O 1
ATOM 772 N N . LYS A 1 91 ? -0.36399 -10.20105 -27.73274 1.000 12.99066 199 LYS A N 1
ATOM 773 C CA . LYS A 1 91 ? 0.19239 -10.79240 -28.94450 1.000 13.49305 199 LYS A CA 1
ATOM 774 C C . LYS A 1 91 ? 1.69961 -10.55882 -29.04065 1.000 13.05425 199 LYS A C 1
ATOM 775 O O . LYS A 1 91 ? 2.45997 -11.47021 -29.39340 1.000 13.81482 199 LYS A O 1
ATOM 781 N N . VAL A 1 92 ? 2.14704 -9.33506 -28.74594 1.000 13.20622 200 VAL A N 1
ATOM 782 C CA . VAL A 1 92 ? 3.57776 -9.03360 -28.78522 1.000 12.82810 200 VAL A CA 1
ATOM 783 C C . VAL A 1 92 ? 4.32133 -9.85364 -27.73407 1.000 13.00055 200 VAL A C 1
ATOM 784 O O . VAL A 1 92 ? 5.37669 -10.43899 -28.00562 1.000 13.67311 200 VAL A O 1
ATOM 788 N N . ALA A 1 93 ? 3.77746 -9.91647 -26.51677 1.000 14.31523 201 ALA A N 1
ATOM 789 C CA . ALA A 1 93 ? 4.41835 -10.71206 -25.47419 1.000 14.63333 201 ALA A CA 1
ATOM 790 C C . ALA A 1 93 ? 4.55224 -12.17204 -25.89606 1.000 13.71830 201 ALA A C 1
ATOM 791 O O . ALA A 1 93 ? 5.60069 -12.79410 -25.68699 1.000 13.78204 201 ALA A O 1
ATOM 793 N N . LYS A 1 94 ? 3.51044 -12.72742 -26.51642 1.000 14.73295 202 LYS A N 1
ATOM 794 C CA . LYS A 1 94 ? 3.56041 -14.11643 -26.97103 1.000 15.42519 202 LYS A CA 1
ATOM 795 C C . LYS A 1 94 ? 4.59226 -14.30765 -28.07918 1.000 15.86666 202 LYS A C 1
ATOM 796 O O . LYS A 1 94 ? 5.29008 -15.33138 -28.12350 1.000 16.74609 202 LYS A O 1
ATOM 802 N N . ARG A 1 95 ? 4.69861 -13.33854 -28.98876 1.000 15.74188 203 ARG A N 1
ATOM 803 C CA . ARG A 1 95 ? 5.67905 -13.45076 -30.06289 1.000 16.96512 203 ARG A CA 1
ATOM 804 C C . ARG A 1 95 ? 7.09911 -13.45962 -29.50727 1.000 15.94092 203 ARG A C 1
ATOM 805 O O . ARG A 1 95 ? 7.94308 -14.25566 -29.93925 1.000 15.93478 203 ARG A O 1
ATOM 813 N N . LEU A 1 96 ? 7.38570 -12.57505 -28.55227 1.000 15.08026 204 LEU A N 1
ATOM 814 C CA . LEU A 1 96 ? 8.70917 -12.54645 -27.94634 1.000 15.13896 204 LEU A CA 1
ATOM 815 C C . LEU A 1 96 ? 8.96019 -13.82375 -27.16521 1.000 13.78716 204 LEU A C 1
ATOM 816 O O . LEU A 1 96 ? 10.06347 -14.37666 -27.19640 1.000 14.31167 204 LEU A O 1
ATOM 821 N N . SER A 1 97 ? 7.93711 -14.30604 -26.45993 1.000 13.76394 205 SER A N 1
ATOM 822 C CA . SER A 1 97 ? 8.07427 -15.52640 -25.68032 1.000 12.98306 205 SER A CA 1
ATOM 823 C C . SER A 1 97 ? 8.45103 -16.70145 -26.57454 1.000 13.72925 205 SER A C 1
ATOM 824 O O . SER A 1 97 ? 9.29617 -17.52205 -26.20784 1.000 15.06731 205 SER A O 1
ATOM 827 N N . ARG A 1 98 ? 7.83865 -16.80002 -27.75831 1.000 13.86058 206 ARG A N 1
ATOM 828 C CA . ARG A 1 98 ? 8.20728 -17.87133 -28.67369 1.000 15.77531 206 ARG A CA 1
ATOM 829 C C . ARG A 1 98 ? 9.69031 -17.80385 -29.03866 1.000 15.22152 206 ARG A C 1
ATOM 830 O O . ARG A 1 98 ? 10.37838 -18.83243 -29.06071 1.000 16.39956 206 ARG A O 1
ATOM 838 N N . GLU A 1 99 ? 10.20938 -16.59685 -29.30948 1.000 15.37933 207 GLU A N 1
ATOM 839 C CA . GLU A 1 99 ? 11.61887 -16.45598 -29.66773 1.000 16.43814 207 GLU A CA 1
ATOM 840 C C . GLU A 1 99 ? 12.52870 -16.80873 -28.49783 1.000 14.95595 207 GLU A C 1
ATOM 841 O O . GLU A 1 99 ? 13.56905 -17.44887 -28.68695 1.000 16.63052 207 GLU A O 1
ATOM 847 N N . LEU A 1 100 ? 12.16091 -16.39262 -27.28673 1.000 13.90244 208 LEU A N 1
ATOM 848 C CA . LEU A 1 100 ? 12.94135 -16.76684 -26.11195 1.000 13.61661 208 LEU A CA 1
ATOM 849 C C . LEU A 1 100 ? 12.94042 -18.27590 -25.92171 1.000 14.35654 208 LEU A C 1
ATOM 850 O O . LEU A 1 100 ? 13.96729 -18.86889 -25.56858 1.000 15.56911 208 LEU A O 1
ATOM 855 N N . ASN A 1 101 ? 11.79211 -18.91637 -26.14956 1.000 15.71630 209 ASN A N 1
ATOM 856 C CA . ASN A 1 101 ? 11.71227 -20.36607 -25.99029 1.000 16.59143 209 ASN A CA 1
ATOM 857 C C . ASN A 1 101 ? 12.64616 -21.07825 -26.96755 1.000 16.54271 209 ASN A C 1
ATOM 858 O O . ASN A 1 101 ? 13.30030 -22.06723 -26.60879 1.000 17.41212 209 ASN A O 1
ATOM 863 N N . LEU A 1 102 ? 12.71608 -20.58446 -28.20882 1.000 15.58880 210 LEU A N 1
ATOM 864 C CA . LEU A 1 102 ? 13.59883 -21.16922 -29.21269 1.000 18.57302 210 LEU A CA 1
ATOM 865 C C . LEU A 1 102 ? 15.05794 -21.10373 -28.78329 1.000 17.65829 210 LEU A C 1
ATOM 866 O O . LEU A 1 102 ? 15.86717 -21.93796 -29.20885 1.000 19.21199 210 LEU A O 1
ATOM 871 N N . GLU A 1 103 ? 15.41428 -20.12461 -27.95375 1.000 14.89070 211 GLU A N 1
ATOM 872 C CA . GLU A 1 103 ? 16.77910 -19.99593 -27.46652 1.000 15.90898 211 GLU A CA 1
ATOM 873 C C . GLU A 1 103 ? 16.97392 -20.62784 -26.09020 1.000 15.76531 211 GLU A C 1
ATOM 874 O O . GLU A 1 103 ? 18.03286 -20.44262 -25.47912 1.000 16.97986 211 GLU A O 1
ATOM 880 N N . ASN A 1 104 ? 15.98297 -21.37442 -25.59680 1.000 15.09269 212 ASN A N 1
ATOM 881 C CA . ASN A 1 104 ? 16.04446 -22.01082 -24.27603 1.000 16.16975 212 ASN A CA 1
ATOM 882 C C . ASN A 1 104 ? 16.21231 -21.00216 -23.14352 1.000 15.06736 212 ASN A C 1
ATOM 883 O O . ASN A 1 104 ? 16.86956 -21.28041 -22.13450 1.000 16.58932 212 ASN A O 1
ATOM 888 N N . ILE A 1 105 ? 15.61000 -19.82618 -23.27832 1.000 15.02809 213 ILE A N 1
ATOM 889 C CA . ILE A 1 105 ? 15.66064 -18.81302 -22.23015 1.000 14.24464 213 ILE A CA 1
ATOM 890 C C . ILE A 1 105 ? 14.35750 -18.89464 -21.44779 1.000 13.83103 213 ILE A C 1
ATOM 891 O O . ILE A 1 105 ? 13.28647 -18.53697 -21.95621 1.000 15.43776 213 ILE A O 1
ATOM 896 N N A THR A 1 106 ? 14.44944 -19.38378 -20.21209 0.749 14.76671 214 THR A N 1
ATOM 897 N N B THR A 1 106 ? 14.44164 -19.37785 -20.21380 0.251 14.70564 214 THR A N 1
ATOM 898 C CA A THR A 1 106 ? 13.28803 -19.45071 -19.33540 0.749 15.08311 214 THR A CA 1
ATOM 899 C CA B THR A 1 106 ? 13.26299 -19.44414 -19.36494 0.251 15.18971 214 THR A CA 1
ATOM 900 C C A THR A 1 106 ? 12.88055 -18.04780 -18.88993 0.749 14.72823 214 THR A C 1
ATOM 901 C C B THR A 1 106 ? 12.87528 -18.04840 -18.89791 0.251 14.62936 214 THR A C 1
ATOM 902 O O A THR A 1 106 ? 13.72712 -17.22038 -18.54880 0.749 15.06846 214 THR A O 1
ATOM 903 O O B THR A 1 106 ? 13.72985 -17.23475 -18.53879 0.251 14.82857 214 THR A O 1
ATOM 910 N N . HIS A 1 107 ? 11.57480 -17.77197 -18.91305 1.000 13.65980 215 HIS A N 1
ATOM 911 C CA . HIS A 1 107 ? 11.08493 -16.42008 -18.67271 1.000 13.44310 215 HIS A CA 1
ATOM 912 C C . HIS A 1 107 ? 9.65766 -16.46132 -18.14298 1.000 12.85728 215 HIS A C 1
ATOM 913 O O . HIS A 1 107 ? 8.97342 -17.48730 -18.22607 1.000 14.22941 215 HIS A O 1
ATOM 920 N N . TYR A 1 108 ? 9.21641 -15.32494 -17.59126 1.000 11.77962 216 TYR A N 1
ATOM 921 C CA . TYR A 1 108 ? 7.96205 -15.25592 -16.84488 1.000 12.19420 216 TYR A CA 1
ATOM 922 C C . TYR A 1 108 ? 7.24423 -13.94944 -17.14501 1.000 12.79485 216 TYR A C 1
ATOM 923 O O . TYR A 1 108 ? 7.86920 -12.89110 -17.21210 1.000 14.12420 216 TYR A O 1
ATOM 932 N N . PHE A 1 109 ? 5.92873 -14.02937 -17.32998 1.000 11.77281 217 PHE A N 1
ATOM 933 C CA . PHE A 1 109 ? 5.11783 -12.86967 -17.67640 1.000 12.02825 217 PHE A CA 1
ATOM 934 C C . PHE A 1 109 ? 4.56564 -12.20761 -16.41525 1.000 11.67489 217 PHE A C 1
ATOM 935 O O . PHE A 1 109 ? 4.11017 -12.89257 -15.49066 1.000 12.37353 217 PHE A O 1
ATOM 943 N N . GLU A 1 110 ? 4.53545 -10.87119 -16.41841 1.000 12.24504 218 GLU A N 1
ATOM 944 C CA . GLU A 1 110 ? 3.91869 -10.08962 -15.34898 1.000 11.98107 218 GLU A CA 1
ATOM 945 C C . GLU A 1 110 ? 3.01865 -9.01296 -15.95297 1.000 10.94358 218 GLU A C 1
ATOM 946 O O . GLU A 1 110 ? 3.45984 -8.23875 -16.80682 1.000 11.90630 218 GLU A O 1
ATOM 952 N N . PHE A 1 111 ? 1.76638 -8.96181 -15.50224 1.000 11.83545 219 PHE A N 1
ATOM 953 C CA . PHE A 1 111 ? 0.88536 -7.83253 -15.78283 1.000 11.81761 219 PHE A CA 1
ATOM 954 C C . PHE A 1 111 ? 1.34054 -6.65987 -14.90841 1.000 12.84169 219 PHE A C 1
ATOM 955 O O . PHE A 1 111 ? 1.38279 -6.77779 -13.67945 1.000 13.52722 219 PHE A O 1
ATOM 963 N N . THR A 1 112 ? 1.66316 -5.52679 -15.52741 1.000 11.18002 220 THR A N 1
ATOM 964 C CA . THR A 1 112 ? 2.35352 -4.44846 -14.82619 1.000 12.19932 220 THR A CA 1
ATOM 965 C C . THR A 1 112 ? 1.42678 -3.46407 -14.11266 1.000 13.48379 220 THR A C 1
ATOM 966 O O . THR A 1 112 ? 1.90377 -2.44849 -13.59936 1.000 14.66144 220 THR A O 1
ATOM 970 N N . GLY A 1 113 ? 0.12527 -3.73842 -14.06461 1.000 13.66187 221 GLY A N 1
ATOM 971 C CA . GLY A 1 113 ? -0.79809 -2.93480 -13.29053 1.000 15.17918 221 GLY A CA 1
ATOM 972 C C . GLY A 1 113 ? -1.30268 -1.68841 -13.97308 1.000 14.24072 221 GLY A C 1
ATOM 973 O O . GLY A 1 113 ? -1.96039 -0.87133 -13.32182 1.000 15.90198 221 GLY A O 1
ATOM 974 N N . ASN A 1 114 ? -1.04351 -1.51749 -15.26836 1.000 14.35422 222 ASN A N 1
ATOM 975 C CA . ASN A 1 114 ? -1.46983 -0.30433 -15.95210 1.000 14.18209 222 ASN A CA 1
ATOM 976 C C . ASN A 1 114 ? -1.63854 -0.53836 -17.44618 1.000 15.08233 222 ASN A C 1
ATOM 977 O O . ASN A 1 114 ? -2.77395 -0.67047 -17.92032 1.000 17.29939 222 ASN A O 1
ATOM 982 N N . ARG A 1 115 ? -0.53507 -0.58975 -18.20435 1.000 13.13233 223 ARG A N 1
ATOM 983 C CA . ARG A 1 115 ? -0.64751 -0.58038 -19.66251 1.000 13.65851 223 ARG A CA 1
ATOM 984 C C . ARG A 1 115 ? 0.26363 -1.58054 -20.36861 1.000 12.86171 223 ARG A C 1
ATOM 985 O O . ARG A 1 115 ? 0.61430 -1.37944 -21.54316 1.000 13.80815 223 ARG A O 1
ATOM 993 N N . GLY A 1 116 ? 0.61638 -2.68294 -19.71377 1.000 13.27953 224 GLY A N 1
ATOM 994 C CA . GLY A 1 116 ? 1.28954 -3.72847 -20.46848 1.000 12.67019 224 GLY A CA 1
ATOM 995 C C . GLY A 1 116 ? 1.80499 -4.85740 -19.60619 1.000 11.90829 224 GLY A C 1
ATOM 996 O O . GLY A 1 116 ? 1.19083 -5.22743 -18.59503 1.000 12.95774 224 GLY A O 1
ATOM 997 N N . TYR A 1 117 ? 2.93707 -5.41323 -20.03722 1.000 11.44953 225 TYR A N 1
ATOM 998 C CA . TYR A 1 117 ? 3.49740 -6.61307 -19.44735 1.000 11.33639 225 TYR A CA 1
ATOM 999 C C . TYR A 1 117 ? 4.99850 -6.44643 -19.35350 1.000 10.94783 225 TYR A C 1
ATOM 1000 O O . TYR A 1 117 ? 5.61007 -5.72459 -20.15035 1.000 12.51948 225 TYR A O 1
ATOM 1009 N N . HIS A 1 118 ? 5.58647 -7.13739 -18.38493 1.000 10.21566 226 HIS A N 1
ATOM 1010 C CA . HIS A 1 118 ? 7.02444 -7.36598 -18.36290 1.000 10.40974 226 HIS A CA 1
ATOM 1011 C C . HIS A 1 118 ? 7.24189 -8.84257 -18.66630 1.000 9.75864 226 HIS A C 1
ATOM 1012 O O . HIS A 1 118 ? 6.46875 -9.69816 -18.22212 1.000 11.95199 226 HIS A O 1
ATOM 1019 N N . ILE A 1 119 ? 8.29938 -9.14923 -19.40855 1.000 10.50234 227 ILE A N 1
ATOM 1020 C CA . ILE A 1 119 ? 8.79986 -10.51198 -19.53170 1.000 11.11704 227 ILE A CA 1
ATOM 1021 C C . ILE A 1 119 ? 10.10999 -10.53825 -18.77126 1.000 10.95332 227 ILE A C 1
ATOM 1022 O O . ILE A 1 119 ? 11.08785 -9.90414 -19.18926 1.000 11.24031 227 ILE A O 1
ATOM 1027 N N . TRP A 1 120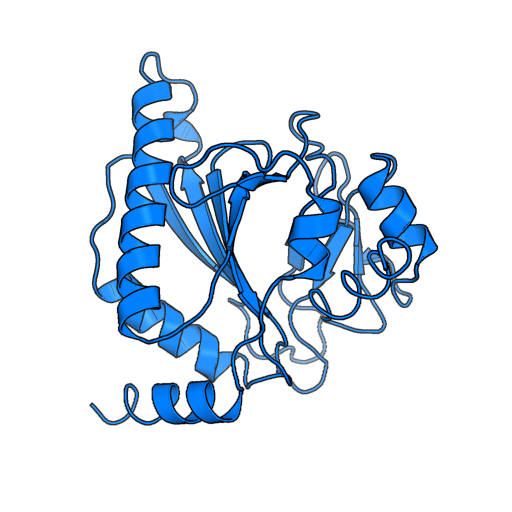 ? 10.12260 -11.25430 -17.65297 1.000 10.73616 228 TRP A N 1
ATOM 1028 C CA . TRP A 1 120 ? 11.27630 -11.32694 -16.76725 1.000 11.05886 228 TRP A CA 1
ATOM 1029 C C . TRP A 1 120 ? 12.16243 -12.50507 -17.13931 1.000 11.63252 228 TRP A C 1
ATOM 1030 O O . TRP A 1 120 ? 11.67201 -13.61553 -17.41369 1.000 11.53140 228 TRP A O 1
ATOM 1041 N N . ILE A 1 121 ? 13.47324 -12.27243 -17.05849 1.000 12.24684 229 ILE A N 1
ATOM 1042 C CA . ILE A 1 121 ? 14.49417 -13.28815 -17.30278 1.000 11.54452 229 ILE A CA 1
ATOM 1043 C C . ILE A 1 121 ? 15.46040 -13.24660 -16.12058 1.000 11.71584 229 ILE A C 1
ATOM 1044 O O . ILE A 1 121 ? 16.01289 -12.18768 -15.81318 1.000 12.41311 229 ILE A O 1
ATOM 1049 N N . PHE A 1 122 ? 15.65426 -14.38443 -15.45516 1.000 11.88055 230 PHE A N 1
ATOM 1050 C CA . PHE A 1 122 ? 16.50769 -14.46708 -14.27270 1.000 12.19926 230 PHE A CA 1
ATOM 1051 C C . PHE A 1 122 ? 17.74493 -15.31223 -14.55449 1.000 12.69825 230 PHE A C 1
ATOM 1052 O O . PHE A 1 122 ? 17.69995 -16.25549 -15.35074 1.000 13.52011 230 PHE A O 1
ATOM 1060 N N . PHE A 1 123 ? 18.84472 -14.98717 -13.86125 1.000 12.40351 231 PHE A N 1
ATOM 1061 C CA . PHE A 1 123 ? 20.11730 -15.68731 -14.02061 1.000 12.70717 231 PHE A CA 1
ATOM 1062 C C . PHE A 1 123 ? 20.58131 -16.24998 -12.68358 1.000 14.88800 231 PHE A C 1
ATOM 1063 O O . PHE A 1 123 ? 20.32866 -15.66374 -11.62562 1.000 16.05471 231 PHE A O 1
ATOM 1071 N N . ASP A 1 124 ? 21.25599 -17.40183 -12.73807 1.000 14.78973 232 ASP A N 1
ATOM 1072 C CA . ASP A 1 124 ? 21.74410 -18.01587 -11.50327 1.000 16.29540 232 ASP A CA 1
ATOM 1073 C C . ASP A 1 124 ? 22.84671 -17.17511 -10.86632 1.000 17.40590 232 ASP A C 1
ATOM 1074 O O . ASP A 1 124 ? 22.90923 -17.04988 -9.63718 1.000 19.06255 232 ASP A O 1
ATOM 1079 N N A ILE A 1 125 ? 23.73968 -16.61800 -11.67376 0.592 17.03082 233 ILE A N 1
ATOM 1080 N N B ILE A 1 125 ? 23.69608 -16.57415 -11.70007 0.408 17.44430 233 ILE A N 1
ATOM 1081 C CA A ILE A 1 125 ? 24.69334 -15.62407 -11.18681 0.592 17.35490 233 ILE A CA 1
ATOM 1082 C CA B ILE A 1 125 ? 24.82941 -15.72222 -11.33584 0.408 17.76486 233 ILE A CA 1
ATOM 1083 C C A ILE A 1 125 ? 24.68993 -14.46708 -12.17401 0.592 16.19404 233 ILE A C 1
ATOM 1084 C C B ILE A 1 125 ? 24.68722 -14.46889 -12.19396 0.408 16.60412 233 ILE A C 1
ATOM 1085 O O A ILE A 1 125 ? 24.30926 -14.63329 -13.34253 0.592 16.45187 233 ILE A O 1
ATOM 1086 O O B ILE A 1 125 ? 24.18393 -14.57194 -13.32062 0.408 16.59634 233 ILE A O 1
ATOM 1095 N N . PRO A 1 126 ? 25.07551 -13.27683 -11.72980 1.000 16.10028 234 PRO A N 1
ATOM 1096 C CA . PRO A 1 126 ? 24.94424 -12.09384 -12.59378 1.000 15.67086 234 PRO A CA 1
ATOM 1097 C C . PRO A 1 126 ? 25.75288 -12.22664 -13.87959 1.000 14.90407 234 PRO A C 1
ATOM 1098 O O . PRO A 1 126 ? 26.83789 -12.82121 -13.90857 1.000 17.00953 234 PRO A O 1
ATOM 1102 N N . VAL A 1 127 ? 25.20045 -11.66594 -14.95522 1.000 14.23750 235 VAL A N 1
ATOM 1103 C CA . VAL A 1 127 ? 25.82512 -11.66513 -16.27317 1.000 14.39095 235 VAL A CA 1
ATOM 1104 C C . VAL A 1 127 ? 26.11991 -10.22271 -16.66224 1.000 13.57825 235 VAL A C 1
ATOM 1105 O O . VAL A 1 127 ? 25.48623 -9.28810 -16.17699 1.000 14.01079 235 VAL A O 1
ATOM 1109 N N A SER A 1 128 ? 27.08951 -10.05292 -17.55922 0.729 14.91501 236 SER A N 1
ATOM 1110 N N B SER A 1 128 ? 27.10554 -10.04842 -17.54613 0.271 14.50443 236 SER A N 1
ATOM 1111 C CA A SER A 1 128 ? 27.41421 -8.73105 -18.07805 0.729 14.19160 236 SER A CA 1
ATOM 1112 C CA B SER A 1 128 ? 27.40894 -8.72151 -18.07448 0.271 14.32896 236 SER A CA 1
ATOM 1113 C C A SER A 1 128 ? 26.16701 -8.06957 -18.66211 0.729 13.91745 236 SER A C 1
ATOM 1114 C C B SER A 1 128 ? 26.15298 -8.07763 -18.64595 0.271 13.59838 236 SER A C 1
ATOM 1115 O O A SER A 1 128 ? 25.47293 -8.65346 -19.49588 0.729 14.70013 236 SER A O 1
ATOM 1116 O O B SER A 1 128 ? 25.44345 -8.67948 -19.45593 0.271 13.90367 236 SER A O 1
ATOM 1121 N N . ALA A 1 129 ? 25.87122 -6.85165 -18.20099 1.000 12.41210 237 ALA A N 1
ATOM 1122 C CA . ALA A 1 129 ? 24.66227 -6.17244 -18.65870 1.000 12.15428 237 ALA A CA 1
ATOM 1123 C C . ALA A 1 129 ? 24.65720 -6.00270 -20.16861 1.000 12.05701 237 ALA A C 1
ATOM 1124 O O . ALA A 1 129 ? 23.61455 -6.17491 -20.81626 1.000 12.14190 237 ALA A O 1
ATOM 1126 N N . TYR A 1 130 ? 25.80381 -5.66144 -20.76019 1.000 12.66237 238 TYR A N 1
ATOM 1127 C CA . TYR A 1 130 ? 25.78083 -5.46528 -22.20224 1.000 12.16020 238 TYR A CA 1
ATOM 1128 C C . TYR A 1 130 ? 25.50013 -6.76354 -22.95007 1.000 12.02839 238 TYR A C 1
ATOM 1129 O O . TYR A 1 130 ? 24.90406 -6.73235 -24.03063 1.000 12.56554 238 TYR A O 1
ATOM 1138 N N . LYS A 1 131 ? 25.90297 -7.90744 -22.39309 1.000 12.40008 239 LYS A N 1
ATOM 1139 C CA . LYS A 1 131 ? 25.68826 -9.17571 -23.08491 1.000 11.67161 239 LYS A CA 1
ATOM 1140 C C . LYS A 1 131 ? 24.20859 -9.52173 -23.15046 1.000 12.24572 239 LYS A C 1
ATOM 1141 O O . LYS A 1 131 ? 23.68916 -9.86236 -24.22080 1.000 12.00046 239 LYS A O 1
ATOM 1147 N N . ILE A 1 132 ? 23.50363 -9.41120 -22.02502 1.000 12.42212 240 ILE A N 1
ATOM 1148 C CA . ILE A 1 132 ? 22.08208 -9.73930 -22.04628 1.000 12.19063 240 ILE A CA 1
ATOM 1149 C C . ILE A 1 132 ? 21.29905 -8.70297 -22.85365 1.000 12.21231 240 ILE A C 1
ATOM 1150 O O . ILE A 1 132 ? 20.36372 -9.04994 -23.58879 1.000 12.40885 240 ILE A O 1
ATOM 1155 N N . LYS A 1 133 ? 21.67746 -7.42527 -22.76584 1.000 12.11688 241 LYS A N 1
ATOM 1156 C CA . LYS A 1 133 ? 20.99615 -6.41799 -23.57987 1.000 12.25346 241 LYS A CA 1
ATOM 1157 C C . LYS A 1 133 ? 21.13707 -6.73422 -25.06395 1.000 11.52555 241 LYS A C 1
ATOM 1158 O O . LYS A 1 133 ? 20.16190 -6.67653 -25.82025 1.000 12.59838 241 LYS A O 1
ATOM 1164 N N . TYR A 1 134 ? 22.34922 -7.08213 -25.49934 1.000 11.47527 242 TYR A N 1
ATOM 1165 C CA . TYR A 1 134 ? 22.57428 -7.41259 -26.90345 1.000 11.94787 242 TYR A CA 1
ATOM 1166 C C . TYR A 1 134 ? 21.75338 -8.62675 -27.33238 1.000 11.90734 242 TYR A C 1
ATOM 1167 O O . TYR A 1 134 ? 21.11499 -8.61134 -28.39179 1.000 12.82468 242 TYR A O 1
ATOM 1176 N N . ILE A 1 135 ? 21.74324 -9.68483 -26.51840 1.000 12.29500 243 ILE A N 1
ATOM 1177 C CA . ILE A 1 135 ? 20.91556 -10.85153 -26.82957 1.000 12.16838 243 ILE A CA 1
ATOM 1178 C C . ILE A 1 135 ? 19.45776 -10.43687 -26.99572 1.000 12.03582 243 ILE A C 1
ATOM 1179 O O . ILE A 1 135 ? 18.77887 -10.82523 -27.95503 1.000 12.90632 243 ILE A O 1
ATOM 1184 N N . MET A 1 136 ? 18.94784 -9.65256 -26.04429 1.000 11.88326 244 MET A N 1
ATOM 1185 C CA . MET A 1 136 ? 17.54287 -9.26134 -26.09578 1.000 12.33790 244 MET A CA 1
ATOM 1186 C C . MET A 1 136 ? 17.23520 -8.36104 -27.28221 1.000 11.40035 244 MET A C 1
ATOM 1187 O O . MET A 1 136 ? 16.12711 -8.42660 -27.83490 1.000 12.02754 244 MET A O 1
ATOM 1192 N N . GLU A 1 137 ? 18.18944 -7.52552 -27.69638 1.000 11.61126 245 GLU A N 1
ATOM 1193 C CA . GLU A 1 137 ? 17.97467 -6.68776 -28.86703 1.000 12.68518 245 GLU A CA 1
ATOM 1194 C C . GLU A 1 137 ? 17.92181 -7.53236 -30.12648 1.000 13.46621 245 GLU A C 1
ATOM 1195 O O . GLU A 1 137 ? 17.07005 -7.31214 -30.99653 1.000 13.62435 245 GLU A O 1
ATOM 1201 N N . LYS A 1 138 ? 18.82867 -8.49988 -30.24439 1.000 13.58059 246 LYS A N 1
ATOM 1202 C CA . LYS A 1 138 ? 18.85186 -9.35460 -31.42599 1.000 13.46386 246 LYS A CA 1
ATOM 1203 C C . LYS A 1 138 ? 17.59311 -10.21117 -31.51096 1.000 14.95047 246 LYS A C 1
ATOM 1204 O O . LYS A 1 138 ? 17.06313 -10.43518 -32.60547 1.000 16.02365 246 LYS A O 1
ATOM 1210 N N . ILE A 1 139 ? 17.08866 -10.67632 -30.36708 1.000 13.78193 247 ILE A N 1
ATOM 1211 C CA . ILE A 1 139 ? 15.84276 -11.44476 -30.36206 1.000 13.49564 247 ILE A CA 1
ATOM 1212 C C . ILE A 1 139 ? 14.66624 -10.55502 -30.74815 1.000 14.33605 247 ILE A C 1
ATOM 1213 O O . ILE A 1 139 ? 13.81074 -10.94394 -31.55126 1.000 14.83500 247 ILE A O 1
ATOM 1218 N N . LEU A 1 140 ? 14.61017 -9.34593 -30.19208 1.000 14.54566 248 LEU A N 1
ATOM 1219 C CA . LEU A 1 140 ? 13.52954 -8.42448 -30.52824 1.000 14.38422 248 LEU A CA 1
ATOM 1220 C C . LEU A 1 140 ? 13.54526 -8.07165 -32.01487 1.000 14.52688 248 LEU A C 1
ATOM 1221 O O . LEU A 1 140 ? 12.48275 -7.92482 -32.63865 1.000 15.39755 248 LEU A O 1
ATOM 1226 N N . ASP A 1 141 ? 14.73906 -7.97317 -32.60714 1.000 15.04493 249 ASP A N 1
ATOM 1227 C CA . ASP A 1 141 ? 14.87413 -7.69659 -34.03389 1.000 17.17582 249 ASP A CA 1
ATOM 1228 C C . ASP A 1 141 ? 14.24990 -8.77666 -34.90645 1.000 16.60505 249 ASP A C 1
ATOM 1229 O O . ASP A 1 141 ? 14.05534 -8.54456 -36.10737 1.000 18.63762 249 ASP A O 1
ATOM 1234 N N . ARG A 1 142 ? 13.95890 -9.95322 -34.34920 1.000 15.14407 250 ARG A N 1
ATOM 1235 C CA . ARG A 1 142 ? 13.37056 -11.04125 -35.11911 1.000 16.91333 250 ARG A CA 1
ATOM 1236 C C . ARG A 1 142 ? 11.87433 -10.88913 -35.34138 1.000 18.27800 250 ARG A C 1
ATOM 1237 O O . ARG A 1 142 ? 11.30519 -11.64723 -36.13592 1.000 20.16883 250 ARG A O 1
ATOM 1245 N N . ILE A 1 143 ? 11.22368 -9.94785 -34.66782 1.000 16.87000 251 ILE A N 1
ATOM 1246 C CA . ILE A 1 143 ? 9.76923 -9.86788 -34.68982 1.000 15.44900 251 ILE A CA 1
ATOM 1247 C C . ILE A 1 143 ? 9.31788 -8.50611 -35.19466 1.000 15.73761 251 ILE A C 1
ATOM 1248 O O . ILE A 1 143 ? 10.09513 -7.55204 -35.28514 1.000 17.28862 251 ILE A O 1
ATOM 1253 N N . GLU A 1 144 ? 8.04272 -8.43355 -35.54489 1.000 15.82948 252 GLU A N 1
ATOM 1254 C CA . GLU A 1 144 ? 7.39569 -7.16399 -35.82318 1.000 15.23019 252 GLU A CA 1
ATOM 1255 C C . GLU A 1 144 ? 6.28500 -6.97314 -34.79872 1.000 16.57534 252 GLU A C 1
ATOM 1256 O O . GLU A 1 144 ? 5.79996 -7.93554 -34.20181 1.000 18.35331 252 GLU A O 1
ATOM 1262 N N . LEU A 1 145 ? 5.91227 -5.72396 -34.56372 1.000 16.36085 253 LEU A N 1
ATOM 1263 C CA . LEU A 1 145 ? 5.01412 -5.38371 -33.46901 1.000 16.12685 253 LEU A CA 1
ATOM 1264 C C . LEU A 1 145 ? 3.64613 -4.98797 -34.00146 1.000 15.92848 253 LEU A C 1
ATOM 1265 O O . LEU A 1 145 ? 3.53986 -4.29983 -35.02133 1.000 16.03850 253 LEU A O 1
ATOM 1270 N N A GLU A 1 146 ? 2.60351 -5.42097 -33.29672 0.278 17.63559 254 GLU A N 1
ATOM 1271 N N B GLU A 1 146 ? 2.60420 -5.41355 -33.29678 0.722 17.14246 254 GLU A N 1
ATOM 1272 C CA A GLU A 1 146 ? 1.25126 -4.99171 -33.61179 0.278 18.95635 254 GLU A CA 1
ATOM 1273 C CA B GLU A 1 146 ? 1.24674 -5.01394 -33.61992 0.722 17.58588 254 GLU A CA 1
ATOM 1274 C C A GLU A 1 146 ? 1.09716 -3.49111 -33.38251 0.278 18.02442 254 GLU A C 1
ATOM 1275 C C B GLU A 1 146 ? 1.05466 -3.52292 -33.32861 0.722 17.13077 254 GLU A C 1
ATOM 1276 O O A GLU A 1 146 ? 1.90153 -2.84739 -32.70096 0.278 17.84162 254 GLU A O 1
ATOM 1277 O O B GLU A 1 146 ? 1.80248 -2.91170 -32.55679 0.722 16.25333 254 GLU A O 1
ATOM 1288 N N . GLU A 1 147 ? 0.03428 -2.93863 -33.96204 1.000 16.94151 255 GLU A N 1
ATOM 1289 C CA . GLU A 1 147 ? -0.28638 -1.52892 -33.76002 1.000 16.08516 255 GLU A CA 1
ATOM 1290 C C . GLU A 1 147 ? -0.47052 -1.15774 -32.29096 1.000 16.17004 255 GLU A C 1
ATOM 1291 O O . GLU A 1 147 ? -1.12286 -1.87169 -31.51895 1.000 15.63365 255 GLU A O 1
ATOM 1297 N N . GLY A 1 148 ? 0.10708 -0.01350 -31.91106 1.000 16.15261 256 GLY A N 1
ATOM 1298 C CA . GLY A 1 148 ? -0.09581 0.56125 -30.59757 1.000 15.23442 256 GLY A CA 1
ATOM 1299 C C . GLY A 1 148 ? 0.88414 0.11670 -29.53535 1.000 14.26199 256 GLY A C 1
ATOM 1300 O O . GLY A 1 148 ? 0.76987 0.57143 -28.38845 1.000 15.89048 256 GLY A O 1
ATOM 1301 N N . ILE A 1 149 ? 1.85426 -0.73879 -29.87449 1.000 12.93512 257 ILE A N 1
ATOM 1302 C CA . ILE A 1 149 ? 2.69811 -1.40552 -28.88709 1.000 13.36567 257 ILE A CA 1
ATOM 1303 C C . ILE A 1 149 ? 4.15144 -0.97333 -29.07344 1.000 13.26340 257 ILE A C 1
ATOM 1304 O O . ILE A 1 149 ? 4.65130 -0.88671 -30.20332 1.000 15.40656 257 ILE A O 1
ATOM 1309 N N . ASP A 1 150 ? 4.83276 -0.71504 -27.95791 1.000 12.54286 258 ASP A N 1
ATOM 1310 C CA . ASP A 1 150 ? 6.27953 -0.53433 -27.92901 1.000 13.04468 258 ASP A CA 1
ATOM 1311 C C . ASP A 1 150 ? 6.89737 -1.62575 -27.06072 1.000 12.04928 258 ASP A C 1
ATOM 1312 O O . ASP A 1 150 ? 6.23730 -2.20022 -26.18912 1.000 13.66726 258 ASP A O 1
ATOM 1317 N N . VAL A 1 151 ? 8.16582 -1.93128 -27.32016 1.000 12.27237 259 VAL A N 1
ATOM 1318 C CA . VAL A 1 151 ? 8.94150 -2.83660 -26.48224 1.000 10.89509 259 VAL A CA 1
ATOM 1319 C C . VAL A 1 151 ? 10.24465 -2.15273 -26.10965 1.000 12.04175 259 VAL A C 1
ATOM 1320 O O . VAL A 1 151 ? 10.98343 -1.69131 -26.98813 1.000 14.27828 259 VAL A O 1
ATOM 1324 N N . GLU A 1 152 ? 10.53430 -2.11931 -24.81921 1.000 11.40256 260 GLU A N 1
ATOM 1325 C CA . GLU A 1 152 ? 11.80594 -1.65851 -24.29226 1.000 12.13004 260 GLU A CA 1
ATOM 1326 C C . GLU A 1 152 ? 12.55413 -2.81352 -23.63694 1.000 11.21534 260 GLU A C 1
ATOM 1327 O O . GLU A 1 152 ? 11.96172 -3.81258 -23.23326 1.000 12.60978 260 GLU A O 1
ATOM 1333 N N . ILE A 1 153 ? 13.87138 -2.66345 -23.51761 1.000 11.35863 261 ILE A N 1
ATOM 1334 C CA . ILE A 1 153 ? 14.72400 -3.66096 -22.88789 1.000 11.20224 261 ILE A CA 1
ATOM 1335 C C . ILE A 1 153 ? 15.36120 -3.03198 -21.65709 1.000 10.66159 261 ILE A C 1
ATOM 1336 O O . ILE A 1 153 ? 15.96438 -1.95700 -21.74246 1.000 13.66966 261 ILE A O 1
ATOM 1341 N N . PHE A 1 154 ? 15.20846 -3.69278 -20.51592 1.000 11.22885 262 PHE A N 1
ATOM 1342 C CA . PHE A 1 154 ? 15.91122 -3.33351 -19.29601 1.000 11.09438 262 PHE A CA 1
ATOM 1343 C C . PHE A 1 154 ? 16.91786 -4.43258 -19.00024 1.000 11.04407 262 PHE A C 1
ATOM 1344 O O . PHE A 1 154 ? 16.53894 -5.61226 -18.95516 1.000 12.24606 262 PHE A O 1
ATOM 1352 N N . PRO A 1 155 ? 18.19609 -4.10412 -18.78135 1.000 12.09504 263 PRO A N 1
ATOM 1353 C CA . PRO A 1 155 ? 18.75743 -2.75333 -18.68078 1.000 12.89923 263 PRO A CA 1
ATOM 1354 C C . PRO A 1 155 ? 18.94436 -2.04970 -20.01997 1.000 13.04625 263 PRO A C 1
ATOM 1355 O O . PRO A 1 155 ? 19.29187 -2.68458 -21.02400 1.000 13.89927 263 PRO A O 1
ATOM 1359 N N . LYS A 1 156 ? 18.73292 -0.73197 -20.02040 1.000 12.63739 264 LYS A N 1
ATOM 1360 C CA . LYS A 1 156 ? 19.16618 0.12558 -21.12320 1.000 14.33791 264 LYS A CA 1
ATOM 1361 C C . LYS A 1 156 ? 20.57793 0.64344 -20.88790 1.000 13.06012 264 LYS A C 1
ATOM 1362 O O . LYS A 1 156 ? 21.45787 0.49679 -21.74485 1.000 15.46484 264 LYS A O 1
ATOM 1368 N N . GLN A 1 157 ? 20.79074 1.27915 -19.74434 1.000 13.63422 265 GLN A N 1
ATOM 1369 C CA . GLN A 1 157 ? 22.11791 1.70826 -19.33176 1.000 13.19146 265 GLN A CA 1
ATOM 1370 C C . GLN A 1 157 ? 22.87850 0.47934 -18.84441 1.000 12.38593 265 GLN A C 1
ATOM 1371 O O . GLN A 1 157 ? 22.42963 -0.20381 -17.91553 1.000 14.47214 265 GLN A O 1
ATOM 1377 N N . THR A 1 158 ? 24.01843 0.18046 -19.47373 1.000 14.36255 266 THR A N 1
ATOM 1378 C CA . THR A 1 158 ? 24.78187 -1.01544 -19.13641 1.000 15.23456 266 THR A CA 1
ATOM 1379 C C . THR A 1 158 ? 26.10960 -0.71170 -18.44145 1.000 16.02834 266 THR A C 1
ATOM 1380 O O . THR A 1 158 ? 26.84044 -1.64777 -18.08427 1.000 16.26490 266 THR A O 1
ATOM 1384 N N A SER A 1 159 ? 26.43566 0.56372 -18.22766 0.356 16.90509 267 SER A N 1
ATOM 1385 N N B SER A 1 159 ? 26.44403 0.56290 -18.25678 0.644 17.04698 267 SER A N 1
ATOM 1386 C CA A SER A 1 159 ? 27.62417 0.97605 -17.48613 0.356 17.19233 267 SER A CA 1
ATOM 1387 C CA B SER A 1 159 ? 27.60470 0.99137 -17.48839 0.644 17.54746 267 SER A CA 1
ATOM 1388 C C A SER A 1 159 ? 27.20553 2.04875 -16.49070 0.356 16.75838 267 SER A C 1
ATOM 1389 C C B SER A 1 159 ? 27.13052 2.02022 -16.47657 0.644 17.28939 267 SER A C 1
ATOM 1390 O O A SER A 1 159 ? 26.67472 3.08932 -16.88982 0.356 17.24042 267 SER A O 1
ATOM 1391 O O B SER A 1 159 ? 26.47978 2.99911 -16.85026 0.644 19.10738 267 SER A O 1
ATOM 1396 N N . LEU A 1 160 ? 27.44614 1.79957 -15.19843 1.000 15.86539 268 LEU A N 1
ATOM 1397 C CA . LEU A 1 160 ? 26.95591 2.70790 -14.16131 1.000 16.48036 268 LEU A CA 1
ATOM 1398 C C . LEU A 1 160 ? 27.67456 4.05036 -14.17902 1.000 17.93987 268 LEU A C 1
ATOM 1399 O O . LEU A 1 160 ? 27.05032 5.09012 -13.93414 1.000 18.50480 268 LEU A O 1
ATOM 1404 N N . ASN A 1 161 ? 28.98565 4.05023 -14.42486 1.000 18.76834 269 ASN A N 1
ATOM 1405 C CA . ASN A 1 161 ? 29.77633 5.28467 -14.39163 1.000 21.78274 269 ASN A CA 1
ATOM 1406 C C . ASN A 1 161 ? 29.56464 6.06938 -13.09631 1.000 21.37670 269 ASN A C 1
ATOM 1407 O O . ASN A 1 161 ? 29.45539 7.29672 -13.09720 1.000 22.69321 269 ASN A O 1
ATOM 1412 N N . GLY A 1 162 ? 29.48045 5.35237 -11.97766 1.000 19.76021 270 GLY A N 1
ATOM 1413 C CA . GLY A 1 162 ? 29.34282 5.98303 -10.68286 1.000 19.76364 270 GLY A CA 1
ATOM 1414 C C . GLY A 1 162 ? 27.92057 6.21090 -10.22097 1.000 20.29104 270 GLY A C 1
ATOM 1415 O O . GLY A 1 162 ? 27.71346 6.50139 -9.03557 1.000 22.48123 270 GLY A O 1
ATOM 1416 N N . GLY A 1 163 ? 26.93657 6.06840 -11.10328 1.000 17.78851 271 GLY A N 1
ATOM 1417 C CA . GLY A 1 163 ? 25.55340 6.37949 -10.80054 1.000 17.33086 271 GLY A CA 1
ATOM 1418 C C . GLY A 1 163 ? 24.74861 5.16262 -10.39437 1.000 17.57484 271 GLY A C 1
ATOM 1419 O O . GLY A 1 163 ? 25.28973 4.13914 -9.96056 1.000 18.87784 271 GLY A O 1
ATOM 1420 N N . LEU A 1 164 ? 23.42763 5.27519 -10.55247 1.000 16.57925 272 LEU A N 1
ATOM 1421 C CA . LEU A 1 164 ? 22.49710 4.21427 -10.17349 1.000 15.48504 272 LEU A CA 1
ATOM 1422 C C . LEU A 1 164 ? 21.93483 3.43216 -11.35750 1.000 14.57816 272 LEU A C 1
ATOM 1423 O O . LEU A 1 164 ? 21.54229 2.26775 -11.18644 1.000 14.06525 272 LEU A O 1
ATOM 1428 N N . GLY A 1 165 ? 21.86557 4.04084 -12.54675 1.000 14.64377 273 GLY A N 1
ATOM 1429 C CA . GLY A 1 165 ? 21.28799 3.38001 -13.71154 1.000 15.17106 273 GLY A CA 1
ATOM 1430 C C . GLY A 1 165 ? 19.76924 3.30105 -13.68505 1.000 14.02888 273 GLY A C 1
ATOM 1431 O O . GLY A 1 165 ? 19.08629 3.97133 -12.90864 1.000 15.17613 273 GLY A O 1
ATOM 1432 N N . ASN A 1 166 ? 19.24174 2.44496 -14.55613 1.000 13.49539 274 ASN A N 1
ATOM 1433 C CA . ASN A 1 166 ? 17.80004 2.27476 -14.66521 1.000 13.07599 274 ASN A CA 1
ATOM 1434 C C . ASN A 1 166 ? 17.23315 1.52111 -13.46866 1.000 12.05845 274 ASN A C 1
ATOM 1435 O O . ASN A 1 166 ? 17.89427 0.67143 -12.86317 1.000 12.21210 274 ASN A O 1
ATOM 1440 N N . LEU A 1 167 ? 15.95962 1.77946 -13.18302 1.000 12.23780 275 LEU A N 1
ATOM 1441 C CA . LEU A 1 167 ? 15.21278 1.01284 -12.20099 1.000 11.50840 275 LEU A CA 1
ATOM 1442 C C . LEU A 1 167 ? 13.94877 0.47058 -12.85368 1.000 12.06123 275 LEU A C 1
ATOM 1443 O O . LEU A 1 167 ? 13.43847 1.03302 -13.83132 1.000 12.23671 275 LEU A O 1
ATOM 1448 N N . ILE A 1 168 ? 13.43663 -0.62331 -12.29362 1.000 11.49924 276 ILE A N 1
ATOM 1449 C CA . ILE A 1 168 ? 12.22078 -1.25517 -12.79603 1.000 11.49546 276 ILE A CA 1
ATOM 1450 C C . ILE A 1 168 ? 11.33558 -1.64149 -11.61723 1.000 10.80927 276 ILE A C 1
ATOM 1451 O O . ILE A 1 168 ? 11.82409 -2.13877 -10.59286 1.000 11.65440 276 ILE A O 1
ATOM 1456 N N . LYS A 1 169 ? 10.03779 -1.35030 -11.74134 1.000 10.44857 277 LYS A N 1
ATOM 1457 C CA . LYS A 1 169 ? 9.08196 -1.75392 -10.73021 1.000 11.75389 277 LYS A CA 1
ATOM 1458 C C . LYS A 1 169 ? 8.99044 -3.27405 -10.74073 1.000 12.00826 277 LYS A C 1
ATOM 1459 O O . LYS A 1 169 ? 8.82395 -3.89031 -11.80075 1.000 13.15982 277 LYS A O 1
ATOM 1465 N N . VAL A 1 170 ? 9.08753 -3.88365 -9.56238 1.000 11.05720 278 VAL A N 1
ATOM 1466 C CA . VAL A 1 170 ? 9.09543 -5.34083 -9.46000 1.000 12.01115 278 VAL A CA 1
ATOM 1467 C C . VAL A 1 170 ? 7.70055 -5.86618 -9.12691 1.000 12.27977 278 VAL A C 1
ATOM 1468 O O . VAL A 1 170 ? 6.87390 -5.12109 -8.57883 1.000 12.74919 278 VAL A O 1
ATOM 1472 N N . PRO A 1 171 ? 7.39813 -7.12535 -9.44310 1.000 12.58780 279 PRO A N 1
ATOM 1473 C CA . PRO A 1 171 ? 6.02599 -7.63392 -9.29841 1.000 13.92168 279 PRO A CA 1
ATOM 1474 C C . PRO A 1 171 ? 5.59000 -7.75211 -7.84557 1.000 14.03754 279 PRO A C 1
ATOM 1475 O O . PRO A 1 171 ? 6.38232 -7.70528 -6.90580 1.000 13.10009 279 PRO A O 1
ATOM 1479 N N . LEU A 1 172 ? 4.28221 -7.95610 -7.68581 1.000 14.41725 280 LEU A N 1
ATOM 1480 C CA . LEU A 1 172 ? 3.59821 -8.28310 -6.43014 1.000 14.86990 280 LEU A CA 1
ATOM 1481 C C . LEU A 1 172 ? 3.27641 -7.06469 -5.57750 1.000 16.19337 280 LEU A C 1
ATOM 1482 O O . LEU A 1 172 ? 2.82357 -7.21857 -4.43109 1.000 18.74201 280 LEU A O 1
ATOM 1487 N N . GLY A 1 173 ? 3.50777 -5.85575 -6.08858 1.000 14.65048 281 GLY A N 1
ATOM 1488 C CA . GLY A 1 173 ? 3.09827 -4.64168 -5.44255 1.000 15.22304 281 GLY A CA 1
ATOM 1489 C C . GLY A 1 173 ? 1.94635 -3.98238 -6.17100 1.000 15.84115 281 GLY A C 1
ATOM 1490 O O . GLY A 1 173 ? 1.26793 -4.59455 -7.00687 1.000 18.43401 281 GLY A O 1
ATOM 1491 N N . VAL A 1 174 ? 1.73950 -2.70550 -5.87146 1.000 16.30536 282 VAL A N 1
ATOM 1492 C CA . VAL A 1 174 ? 0.61604 -1.93522 -6.39474 1.000 16.01589 282 VAL A CA 1
ATOM 1493 C C . VAL A 1 174 ? 1.15031 -0.77634 -7.23267 1.000 15.23020 282 VAL A C 1
ATOM 1494 O O . VAL A 1 174 ? 1.96992 0.01575 -6.75588 1.000 16.62156 282 VAL A O 1
ATOM 1498 N N . HIS A 1 175 ? 0.67446 -0.66838 -8.47184 1.000 15.05800 283 HIS A N 1
ATOM 1499 C CA . HIS A 1 175 ? 1.06212 0.44395 -9.33390 1.000 15.09895 283 HIS A CA 1
ATOM 1500 C C . HIS A 1 175 ? 0.36144 1.70443 -8.84182 1.000 16.33653 283 HIS A C 1
ATOM 1501 O O . HIS A 1 175 ? -0.87054 1.77625 -8.86344 1.000 16.60189 283 HIS A O 1
ATOM 1508 N N . LYS A 1 176 ? 1.13382 2.69948 -8.38812 1.000 16.78029 284 LYS A N 1
ATOM 1509 C CA . LYS A 1 176 ? 0.51729 3.90175 -7.82514 1.000 18.09608 284 LYS A CA 1
ATOM 1510 C C . LYS A 1 176 ? -0.31697 4.67074 -8.84327 1.000 19.49284 284 LYS A C 1
ATOM 1511 O O . LYS A 1 176 ? -1.21058 5.42801 -8.44527 1.000 21.99903 284 LYS A O 1
ATOM 1517 N N . LYS A 1 177 ? -0.05453 4.50713 -10.14176 1.000 18.99179 285 LYS A N 1
ATOM 1518 C CA . LYS A 1 177 ? -0.83001 5.25656 -11.12695 1.000 20.14681 285 LYS A CA 1
ATOM 1519 C C . LYS A 1 177 ? -2.28298 4.80179 -11.16547 1.000 20.04233 285 LYS A C 1
ATOM 1520 O O . LYS A 1 177 ? -3.16731 5.59182 -11.51264 1.000 21.90677 285 LYS A O 1
ATOM 1526 N N . THR A 1 178 ? -2.55012 3.54466 -10.81558 1.000 18.38625 286 THR A N 1
ATOM 1527 C CA . THR A 1 178 ? -3.87169 2.95647 -10.99126 1.000 17.56034 286 THR A CA 1
ATOM 1528 C C . THR A 1 178 ? -4.44450 2.33511 -9.73095 1.000 18.58244 286 THR A C 1
ATOM 1529 O O . THR A 1 178 ? -5.65779 2.10923 -9.68223 1.000 20.27132 286 THR A O 1
ATOM 1533 N N . GLY A 1 179 ? -3.62110 1.99993 -8.74431 1.000 17.27545 287 GLY A N 1
ATOM 1534 C CA . GLY A 1 179 ? -4.06692 1.20160 -7.62609 1.000 18.77247 287 GLY A CA 1
ATOM 1535 C C . GLY A 1 179 ? -4.18640 -0.27778 -7.90842 1.000 19.58490 287 GLY A C 1
ATOM 1536 O O . GLY A 1 179 ? -4.65179 -1.01899 -7.03996 1.000 20.76336 287 GLY A O 1
ATOM 1537 N N . LYS A 1 180 ? -3.78101 -0.73685 -9.09021 1.000 17.97218 288 LYS A N 1
ATOM 1538 C CA . LYS A 1 180 ? -3.89725 -2.14148 -9.44731 1.000 17.97156 288 LYS A CA 1
ATOM 1539 C C . LYS A 1 180 ? -2.65954 -2.94168 -9.04378 1.000 16.60166 288 LYS A C 1
ATOM 1540 O O . LYS A 1 180 ? -1.52736 -2.44204 -9.05228 1.000 16.99183 288 LYS A O 1
ATOM 1546 N N A LYS A 1 181 ? -2.89365 -4.20740 -8.70531 0.504 17.63778 289 LYS A N 1
ATOM 1547 N N B LYS A 1 181 ? -2.88635 -4.21038 -8.71619 0.496 18.34061 289 LYS A N 1
ATOM 1548 C CA A LYS A 1 181 ? -1.81152 -5.11763 -8.35920 0.504 18.45011 289 LYS A CA 1
ATOM 1549 C CA B LYS A 1 181 ? -1.80484 -5.10994 -8.34123 0.496 20.02210 289 LYS A CA 1
ATOM 1550 C C A LYS A 1 181 ? -1.03849 -5.53048 -9.60593 0.504 16.93983 289 LYS A C 1
ATOM 1551 C C B LYS A 1 181 ? -1.04847 -5.58562 -9.57728 0.496 17.57200 289 LYS A C 1
ATOM 1552 O O A LYS A 1 181 ? -1.60997 -5.72473 -10.68146 0.504 17.75988 289 LYS A O 1
ATOM 1553 O O B LYS A 1 181 ? -1.64284 -5.87350 -10.61877 0.496 18.24547 289 LYS A O 1
ATOM 1564 N N . CYS A 1 182 ? 0.27381 -5.66049 -9.45701 1.000 15.23159 290 CYS A N 1
ATOM 1565 C CA . CYS A 1 182 ? 1.13683 -6.18543 -10.50788 1.000 15.06107 290 CYS A CA 1
ATOM 1566 C C . CYS A 1 182 ? 1.37885 -7.66030 -10.21455 1.000 15.51378 290 CYS A C 1
ATOM 1567 O O . CYS A 1 182 ? 1.90369 -8.00684 -9.14969 1.000 16.96803 290 CYS A O 1
ATOM 1570 N N . LEU A 1 183 ? 0.98477 -8.52333 -11.15016 1.000 14.90705 291 LEU A N 1
ATOM 1571 C CA . LEU A 1 183 ? 0.80428 -9.94653 -10.88371 1.000 15.29566 291 LEU A CA 1
ATOM 1572 C C . LEU A 1 183 ? 1.42613 -10.79857 -11.97985 1.000 14.43239 291 LEU A C 1
ATOM 1573 O O . LEU A 1 183 ? 1.36566 -10.44975 -13.16146 1.000 14.41648 291 LEU A O 1
ATOM 1578 N N . PHE A 1 184 ? 1.96754 -11.94751 -11.58948 1.000 13.43208 292 PHE A N 1
ATOM 1579 C CA . PHE A 1 184 ? 2.38912 -12.92954 -12.57894 1.000 13.94845 292 PHE A CA 1
ATOM 1580 C C . PHE A 1 184 ? 1.17270 -13.50714 -13.29381 1.000 13.93821 292 PHE A C 1
ATOM 1581 O O . PHE A 1 184 ? 0.11003 -13.69751 -12.69313 1.000 14.74952 292 PHE A O 1
ATOM 1589 N N . VAL A 1 185 ? 1.33198 -13.77231 -14.59164 1.000 14.27889 293 VAL A N 1
ATOM 1590 C CA . VAL A 1 185 ? 0.28560 -14.37256 -15.40970 1.000 14.23216 293 VAL A CA 1
ATOM 1591 C C . VAL A 1 185 ? 0.87330 -15.55948 -16.16000 1.000 14.88402 293 VAL A C 1
ATOM 1592 O O . VAL A 1 185 ? 2.08647 -15.64916 -16.37029 1.000 14.69014 293 VAL A O 1
ATOM 1596 N N . ASP A 1 186 ? 0.00032 -16.49466 -16.54219 1.000 16.14514 294 ASP A N 1
ATOM 1597 C CA . ASP A 1 186 ? 0.45041 -17.65135 -17.30623 1.000 18.30907 294 ASP A CA 1
ATOM 1598 C C . ASP A 1 186 ? 0.64007 -17.27342 -18.77595 1.000 19.29656 294 ASP A C 1
ATOM 1599 O O . ASP A 1 186 ? 0.42701 -16.13132 -19.18413 1.000 18.81180 294 ASP A O 1
ATOM 1604 N N A ASN A 1 187 ? 1.02069 -18.27876 -19.57511 0.443 22.24588 295 ASN A N 1
ATOM 1605 N N B ASN A 1 187 ? 1.04521 -18.22934 -19.59979 0.557 22.40573 295 ASN A N 1
ATOM 1606 C CA A ASN A 1 187 ? 1.27943 -18.10783 -21.00191 0.443 24.07662 295 ASN A CA 1
ATOM 1607 C CA B ASN A 1 187 ? 1.31359 -17.86490 -20.98451 0.557 24.12264 295 ASN A CA 1
ATOM 1608 C C A ASN A 1 187 ? 0.06335 -17.59565 -21.76007 0.443 23.82542 295 ASN A C 1
ATOM 1609 C C B ASN A 1 187 ? 0.04995 -17.64815 -21.81680 0.557 23.81383 295 ASN A C 1
ATOM 1610 O O A ASN A 1 187 ? 0.21870 -17.00784 -22.83702 0.443 24.34618 295 ASN A O 1
ATOM 1611 O O B ASN A 1 187 ? 0.15959 -17.32321 -23.00531 0.557 24.75807 295 ASN A O 1
ATOM 1620 N N . ASP A 1 188 ? -1.13682 -17.81573 -21.22878 1.000 23.57900 296 ASP A N 1
ATOM 1621 C CA . ASP A 1 188 ? -2.38058 -17.36195 -21.83363 1.000 25.06721 296 ASP A CA 1
ATOM 1622 C C . ASP A 1 188 ? -2.90350 -16.08986 -21.17450 1.000 22.23952 296 ASP A C 1
ATOM 1623 O O . ASP A 1 188 ? -4.05032 -15.69236 -21.42458 1.000 22.26271 296 ASP A O 1
ATOM 1628 N N . PHE A 1 189 ? -2.07972 -15.45533 -20.33389 1.000 19.97500 297 PHE A N 1
ATOM 1629 C CA . PHE A 1 189 ? -2.35237 -14.16302 -19.70338 1.000 19.49908 297 PHE A CA 1
ATOM 1630 C C . PHE A 1 189 ? -3.40757 -14.21881 -18.60771 1.000 20.63426 297 PHE A C 1
ATOM 1631 O O . PHE A 1 189 ? -3.92271 -13.17609 -18.19144 1.000 22.70793 297 PHE A O 1
ATOM 1639 N N . ASN A 1 190 ? -3.71577 -15.41448 -18.11018 1.000 20.76416 298 ASN A N 1
ATOM 1640 C CA . ASN A 1 190 ? -4.54453 -15.55272 -16.91965 1.000 22.00564 298 ASN A CA 1
ATOM 1641 C C . ASN A 1 190 ? -3.71696 -15.28978 -15.67260 1.000 19.73789 298 ASN A C 1
ATOM 1642 O O . ASN A 1 190 ? -2.58023 -15.74605 -15.56071 1.000 19.26251 298 ASN A O 1
ATOM 1647 N N . VAL A 1 191 ? -4.30086 -14.55403 -14.72499 1.000 20.76820 299 VAL A N 1
ATOM 1648 C CA . VAL A 1 191 ? -3.61828 -14.28455 -13.46577 1.000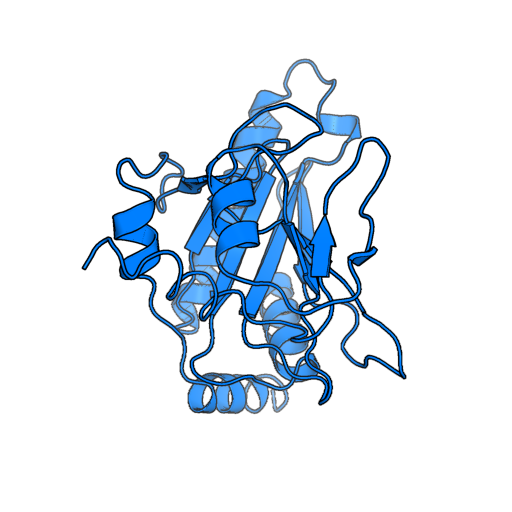 21.39139 299 VAL A CA 1
ATOM 1649 C C . VAL A 1 191 ? -3.38293 -15.58837 -12.71483 1.000 19.62372 299 VAL A C 1
ATOM 1650 O O . VAL A 1 191 ? -4.29685 -16.40804 -12.55827 1.000 21.90055 299 VAL A O 1
ATOM 1654 N N . ILE A 1 192 ? -2.14610 -15.78891 -12.25414 1.000 20.56725 300 ILE A N 1
ATOM 1655 C CA . ILE A 1 192 ? -1.81131 -16.95210 -11.44107 1.000 20.84545 300 ILE A CA 1
ATOM 1656 C C . ILE A 1 192 ? -2.51085 -16.84380 -10.09239 1.000 21.19222 300 ILE A C 1
ATOM 1657 O O . ILE A 1 192 ? -2.44435 -15.80663 -9.42031 1.000 21.96418 300 ILE A O 1
ATOM 1662 N N A GLU A 1 193 ? -3.18057 -17.92164 -9.68243 0.356 22.31372 301 GLU A N 1
ATOM 1663 N N B GLU A 1 193 ? -3.18036 -17.92246 -9.68500 0.644 22.22393 301 GLU A N 1
ATOM 1664 C CA A GLU A 1 193 ? -3.93178 -17.88338 -8.43080 0.356 23.62745 301 GLU A CA 1
ATOM 1665 C CA B GLU A 1 193 ? -3.92913 -17.88767 -8.43239 0.644 23.47395 301 GLU A CA 1
ATOM 1666 C C A GLU A 1 193 ? -3.00671 -17.74552 -7.22626 0.356 23.52362 301 GLU A C 1
ATOM 1667 C C B GLU A 1 193 ? -3.00012 -17.73906 -7.23348 0.644 23.66786 301 GLU A C 1
ATOM 1668 O O A GLU A 1 193 ? -3.19838 -16.86035 -6.38338 0.356 24.62354 301 GLU A O 1
ATOM 1669 O O B GLU A 1 193 ? -3.18353 -16.84201 -6.40084 0.644 25.19052 301 GLU A O 1
ATOM 1680 N N . ASN A 1 194 ? -1.99827 -18.60991 -7.12360 1.000 22.12163 302 ASN A N 1
ATOM 1681 C CA . ASN A 1 194 ? -1.09782 -18.62438 -5.96918 1.000 22.07641 302 ASN A CA 1
ATOM 1682 C C . ASN A 1 194 ? 0.22396 -17.97890 -6.37439 1.000 21.18976 302 ASN A C 1
ATOM 1683 O O . ASN A 1 194 ? 1.15300 -18.64221 -6.84557 1.000 21.22942 302 ASN A O 1
ATOM 1688 N N . GLN A 1 195 ? 0.30375 -16.66286 -6.16881 1.000 19.54990 303 GLN A N 1
ATOM 1689 C CA . GLN A 1 195 ? 1.46769 -15.90191 -6.61221 1.000 18.61886 303 GLN A CA 1
ATOM 1690 C C . GLN A 1 195 ? 2.72058 -16.25557 -5.82283 1.000 20.15058 303 GLN A C 1
ATOM 1691 O O . GLN A 1 195 ? 3.82724 -16.21905 -6.37234 1.000 20.46579 303 GLN A O 1
ATOM 1697 N N . ILE A 1 196 ? 2.56726 -16.58217 -4.54053 1.000 21.22430 304 ILE A N 1
ATOM 1698 C CA . ILE A 1 196 ? 3.71118 -16.91854 -3.69666 1.000 22.33492 304 ILE A CA 1
ATOM 1699 C C . ILE A 1 196 ? 4.31971 -18.24799 -4.12583 1.000 22.97939 304 ILE A C 1
ATOM 1700 O O . ILE A 1 196 ? 5.54441 -18.39260 -4.23775 1.000 22.60421 304 ILE A O 1
ATOM 1705 N N . GLU A 1 197 ? 3.47137 -19.24158 -4.36827 1.000 24.25098 305 GLU A N 1
ATOM 1706 C CA . GLU A 1 197 ? 3.95990 -20.53138 -4.83592 1.000 26.02011 305 GLU A CA 1
ATOM 1707 C C . GLU A 1 197 ? 4.61457 -20.39088 -6.20837 1.000 23.51255 305 GLU A C 1
ATOM 1708 O O . GLU A 1 197 ? 5.64638 -21.01593 -6.48772 1.000 23.85859 305 GLU A O 1
ATOM 1714 N N . PHE A 1 198 ? 4.04807 -19.53922 -7.06360 1.000 19.91311 306 PHE A N 1
ATOM 1715 C CA . PHE A 1 198 ? 4.64153 -19.27376 -8.36889 1.000 19.82037 306 PHE A CA 1
ATOM 1716 C C . PHE A 1 198 ? 6.03312 -18.67304 -8.21883 1.000 19.06229 306 PHE A C 1
ATOM 1717 O O . PHE A 1 198 ? 7.00200 -19.14514 -8.82838 1.000 19.90487 306 PHE A O 1
ATOM 1725 N N . LEU A 1 199 ? 6.14542 -17.62233 -7.40771 1.000 18.69033 307 LEU A N 1
ATOM 1726 C CA . LEU A 1 199 ? 7.43469 -17.00231 -7.12576 1.000 18.38340 307 LEU A CA 1
ATOM 1727 C C . LEU A 1 199 ? 8.45471 -18.02245 -6.62777 1.000 19.79472 307 LEU A C 1
ATOM 1728 O O . LEU A 1 199 ? 9.61693 -18.01587 -7.05784 1.000 20.16230 307 LEU A O 1
ATOM 1733 N N . ASN A 1 200 ? 8.04103 -18.90511 -5.71677 1.000 21.19748 308 ASN A N 1
ATOM 1734 C CA . ASN A 1 200 ? 8.96752 -19.86097 -5.11436 1.000 23.20220 308 ASN A CA 1
ATOM 1735 C C . ASN A 1 200 ? 9.48974 -20.89829 -6.09636 1.000 23.80556 308 ASN A C 1
ATOM 1736 O O . ASN A 1 200 ? 10.47494 -21.57754 -5.78600 1.000 27.03846 308 ASN A O 1
ATOM 1741 N N . ASN A 1 201 ? 8.86614 -21.04638 -7.26209 1.000 22.40038 309 ASN A N 1
ATOM 1742 C CA . ASN A 1 201 ? 9.27475 -22.07180 -8.21073 1.000 21.37297 309 ASN A CA 1
ATOM 1743 C C . ASN A 1 201 ? 9.78114 -21.50359 -9.52914 1.000 20.36466 309 ASN A C 1
ATOM 1744 O O . ASN A 1 201 ? 9.99580 -22.26626 -10.47975 1.000 21.61115 309 ASN A O 1
ATOM 1749 N N . ILE A 1 202 ? 9.98706 -20.18563 -9.60461 1.000 19.21499 310 ILE A N 1
ATOM 1750 C CA . ILE A 1 202 ? 10.62466 -19.58376 -10.76743 1.000 18.27245 310 ILE A CA 1
ATOM 1751 C C . ILE A 1 202 ? 12.01477 -20.18771 -10.95144 1.000 19.85397 310 ILE A C 1
ATOM 1752 O O . ILE A 1 202 ? 12.75384 -20.41509 -9.98038 1.000 22.45865 310 ILE A O 1
ATOM 1757 N N . LYS A 1 203 ? 12.37091 -20.46411 -12.20426 1.000 20.83377 311 LYS A N 1
ATOM 1758 C CA . LYS A 1 203 ? 13.63853 -21.09176 -12.55459 1.000 20.99077 311 LYS A CA 1
ATOM 1759 C C . LYS A 1 203 ? 14.58299 -20.05128 -13.14916 1.000 20.40928 311 LYS A C 1
ATOM 1760 O O . LYS A 1 203 ? 14.16488 -19.20521 -13.94754 1.000 21.37249 311 LYS A O 1
ATOM 1766 N N . GLU A 1 204 ? 15.85505 -20.12104 -12.76011 1.000 19.71350 312 GLU A N 1
ATOM 1767 C CA . GLU A 1 204 ? 16.88361 -19.22954 -13.27260 1.000 18.93208 312 GLU A CA 1
ATOM 1768 C C . GLU A 1 204 ? 17.60204 -19.85982 -14.45545 1.000 19.23739 312 GLU A C 1
ATOM 1769 O O . GLU A 1 204 ? 17.79640 -21.07769 -14.51653 1.000 22.69840 312 GLU A O 1
ATOM 1775 N N . ASN A 1 205 ? 18.03446 -19.00709 -15.37714 1.000 16.30949 313 ASN A N 1
ATOM 1776 C CA . ASN A 1 205 ? 18.88738 -19.42819 -16.47858 1.000 15.55471 313 ASN A CA 1
ATOM 1777 C C . ASN A 1 205 ? 20.33945 -19.50401 -16.03234 1.000 17.04250 313 ASN A C 1
ATOM 1778 O O . ASN A 1 205 ? 20.76724 -18.79516 -15.12118 1.000 18.38342 313 ASN A O 1
ATOM 1783 N N . LYS A 1 206 ? 21.09593 -20.37442 -16.69257 1.000 16.19972 314 LYS A N 1
ATOM 1784 C CA . LYS A 1 206 ? 22.51773 -20.54733 -16.40933 1.000 17.00037 314 LYS A CA 1
ATOM 1785 C C . LYS A 1 206 ? 23.32626 -19.43814 -17.07960 1.000 16.62680 314 LYS A C 1
ATOM 1786 O O . LYS A 1 206 ? 23.25364 -19.25810 -18.30023 1.000 16.36718 314 LYS A O 1
ATOM 1790 N N . ALA A 1 207 ? 24.09521 -18.69374 -16.28090 1.000 16.08348 315 ALA A N 1
ATOM 1791 C CA . ALA A 1 207 ? 24.95136 -17.64297 -16.83066 1.000 15.89788 315 ALA A CA 1
ATOM 1792 C C . ALA A 1 207 ? 25.90105 -18.18370 -17.89744 1.000 15.59446 315 ALA A C 1
ATOM 1793 O O . ALA A 1 207 ? 26.18671 -17.50047 -18.88960 1.000 16.04784 315 ALA A O 1
ATOM 1795 N N . THR A 1 208 ? 26.41662 -19.40239 -17.70715 1.000 15.87811 316 THR A N 1
ATOM 1796 C CA . THR A 1 208 ? 27.31490 -19.96847 -18.70941 1.000 18.53368 316 THR A CA 1
ATOM 1797 C C . THR A 1 208 ? 26.61966 -20.14055 -20.05832 1.000 18.35926 316 THR A C 1
ATOM 1798 O O . THR A 1 208 ? 27.23553 -19.92396 -21.10527 1.000 18.74041 316 THR A O 1
ATOM 1802 N N . GLU A 1 209 ? 25.34124 -20.53718 -20.05775 1.000 17.68783 317 GLU A N 1
ATOM 1803 C CA . GLU A 1 209 ? 24.61190 -20.68269 -21.31595 1.000 18.12708 317 GLU A CA 1
ATOM 1804 C C . GLU A 1 209 ? 24.31553 -19.32661 -21.94674 1.000 15.92139 317 GLU A C 1
ATOM 1805 O O . GLU A 1 209 ? 24.36960 -19.17883 -23.17103 1.000 16.03170 317 GLU A O 1
ATOM 1811 N N . ILE A 1 210 ? 23.97494 -18.33233 -21.12491 1.000 15.26274 318 ILE A N 1
ATOM 1812 C CA . ILE A 1 210 ? 23.73877 -16.98095 -21.62611 1.000 14.84683 318 ILE A CA 1
ATOM 1813 C C . ILE A 1 210 ? 25.00950 -16.40996 -22.24386 1.000 14.94107 318 ILE A C 1
ATOM 1814 O O . ILE A 1 210 ? 24.96647 -15.76008 -23.29577 1.000 14.99189 318 ILE A O 1
ATOM 1819 N N . ASN A 1 211 ? 26.15764 -16.62100 -21.58944 1.000 14.80391 319 ASN A N 1
ATOM 1820 C CA . ASN A 1 211 ? 27.41664 -16.12456 -22.13469 1.000 14.63734 319 ASN A CA 1
ATOM 1821 C C . ASN A 1 211 ? 27.72370 -16.79381 -23.46415 1.000 14.50122 319 ASN A C 1
ATOM 1822 O O . ASN A 1 211 ? 28.19110 -16.14480 -24.40742 1.000 15.46550 319 ASN A O 1
ATOM 1827 N N . LYS A 1 212 ? 27.42507 -18.08696 -23.57028 1.000 13.94049 320 LYS A N 1
ATOM 1828 C CA . LYS A 1 212 ? 27.62632 -18.77923 -24.83550 1.000 16.03699 320 LYS A CA 1
ATOM 1829 C C . LYS A 1 212 ? 26.70378 -18.22521 -25.91169 1.000 15.19964 320 LYS A C 1
ATOM 1830 O O . LYS A 1 212 ? 27.12464 -18.01539 -27.05278 1.000 15.14762 320 LYS A O 1
ATOM 1836 N N . LEU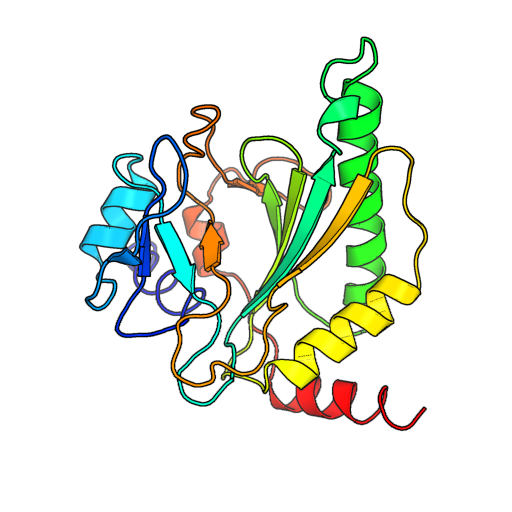 A 1 213 ? 25.44175 -17.97313 -25.56530 1.000 14.10844 321 LEU A N 1
ATOM 1837 C CA . LEU A 1 213 ? 24.51899 -17.41653 -26.54536 1.000 14.58191 321 LEU A CA 1
ATOM 1838 C C . LEU A 1 213 ? 24.97977 -16.04187 -27.02620 1.000 13.78717 321 LEU A C 1
ATOM 1839 O O . LEU A 1 213 ? 24.91231 -15.74402 -28.22616 1.000 14.98454 321 LEU A O 1
ATOM 1844 N N . PHE A 1 214 ? 25.45098 -15.18605 -26.10905 1.000 13.28523 322 PHE A N 1
ATOM 1845 C CA . PHE A 1 214 ? 25.97055 -13.89356 -26.53571 1.000 13.12118 322 PHE A CA 1
ATOM 1846 C C . PHE A 1 214 ? 27.06231 -14.07117 -27.57380 1.000 13.90069 322 PHE A C 1
ATOM 1847 O O . PHE A 1 214 ? 27.05209 -13.41426 -28.62209 1.000 15.35555 322 PHE A O 1
ATOM 1855 N N . ARG A 1 215 ? 28.02378 -14.95005 -27.28235 1.000 13.74804 323 ARG A N 1
ATOM 1856 C CA . ARG A 1 215 ? 29.14375 -15.16003 -28.18851 1.000 15.86145 323 ARG A CA 1
ATOM 1857 C C . ARG A 1 215 ? 28.66979 -15.64139 -29.55506 1.000 16.93232 323 ARG A C 1
ATOM 1858 O O . ARG A 1 215 ? 29.15077 -15.16510 -30.59111 1.000 18.46657 323 ARG A O 1
ATOM 1866 N N . GLU A 1 216 ? 27.73166 -16.58811 -29.58203 1.000 17.96721 324 GLU A N 1
ATOM 1867 C CA A GLU A 1 216 ? 27.27333 -17.14374 -30.85584 0.565 19.70797 324 GLU A CA 1
ATOM 1868 C CA B GLU A 1 216 ? 27.30458 -17.13191 -30.86530 0.435 20.20439 324 GLU A CA 1
ATOM 1869 C C . GLU A 1 216 ? 26.48856 -16.12568 -31.67467 1.000 19.21533 324 GLU A C 1
ATOM 1870 O O . GLU A 1 216 ? 26.59969 -16.09522 -32.90633 1.000 21.06702 324 GLU A O 1
ATOM 1881 N N . ILE A 1 217 ? 25.69054 -15.28217 -31.01708 1.000 18.15541 325 ILE A N 1
ATOM 1882 C CA . ILE A 1 217 ? 24.98883 -14.22641 -31.74321 1.000 18.18211 325 ILE A CA 1
ATOM 1883 C C . ILE A 1 217 ? 25.98198 -13.16726 -32.21125 1.000 18.73236 325 ILE A C 1
ATOM 1884 O O . ILE A 1 217 ? 25.94527 -12.72288 -33.36520 1.000 21.14482 325 ILE A O 1
ATOM 1889 N N . PHE A 1 218 ? 26.90302 -12.77181 -31.32435 1.000 16.89492 326 PHE A N 1
ATOM 1890 C CA . PHE A 1 218 ? 27.91782 -11.77337 -31.66546 1.000 17.55688 326 PHE A CA 1
ATOM 1891 C C . PHE A 1 218 ? 28.76083 -12.21848 -32.85667 1.000 19.75976 326 PHE A C 1
ATOM 1892 O O . PHE A 1 218 ? 29.11879 -11.40063 -33.70934 1.000 21.17727 326 PHE A O 1
ATOM 1900 N N . ASN A 1 219 ? 29.05999 -13.51703 -32.94676 1.000 20.44885 327 ASN A N 1
ATOM 1901 C CA . ASN A 1 219 ? 29.93412 -14.03410 -33.99536 1.000 23.58112 327 ASN A CA 1
ATOM 1902 C C . ASN A 1 219 ? 29.23476 -14.21904 -35.33480 1.000 29.95205 327 ASN A C 1
ATOM 1903 O O . ASN A 1 219 ? 29.91828 -14.45175 -36.33664 1.000 30.97863 327 ASN A O 1
ATOM 1908 N N . GLU A 1 220 ? 27.90959 -14.13816 -35.38174 1.000 28.78089 328 GLU A N 1
ATOM 1909 C CA . GLU A 1 220 ? 27.18099 -14.34505 -36.63117 1.000 37.27093 328 GLU A CA 1
ATOM 1910 C C . GLU A 1 220 ? 27.45319 -13.21668 -37.62129 1.000 39.48589 328 GLU A C 1
ATOM 1911 O O . GLU A 1 220 ? 27.66235 -12.06971 -37.22561 1.000 88.44882 328 GLU A O 1
#

B-factor: mean 20.76, std 10.45, range [9.09, 227.05]

Organism: Marinitoga piezophila (strain DSM 14283 / JCM 11233 / KA3) (NCBI:txid443254)

Nearest PDB structures (foldseek):
  7qaz-assembly3_C  TM=9.914E-01  e=3.668E-42  Marinitoga sp. 1137
  7nqd-assembly2_B  TM=9.949E-01  e=7.677E-39  Marinitoga sp. 1137
  7nqd-assembly1_A  TM=9.892E-01  e=6.168E-37  Marinitoga sp. 1137
  2r9l-assembly1_A  TM=4.351E-01  e=6.572E-04  Mycobacterium tuberculosis H37Rv
  6r4p-assembly1_A  TM=4.245E-01  e=1.222E+00  Bos taurus

Radius of gyration: 16.73 Å; Cα contacts (8 Å, |Δi|>4): 452; chains: 1; bounding box: 43×36×42 Å

Foldseek 3Di:
DLVCLLVLVCLFLPAAAAKWWWDDDPGIGIDGGGDDSVNVVCQLVQNIWTWGLQHYQVLWGQKKKKDKFQAPVLCVDPVSVVSQVQLLVLVLLLVVLCVVLVFAWFWKDAQDGHIMIMGGAPDTAQQVLVVVVSVVSSVVDDGDPRMDIDIPPPDRHQPPHRGDIGTDANGADVVHRGHIATADSVRHGDPDRSVVSVPRDHDYNVSSVVSSVVVVVD

Solvent-accessible surface area: 10868 Å² total

InterPro domains:
  IPR011990 Tetratricopeptide-like helical domain superfamily [G3DSA:1.25.40.10] (5-117)
  IPR011990 Tetratricopeptide-like helical domain superfamily [SSF48452] (5-92)
  IPR054347 TOTE conflict system, primase domain [PF22548] (115-320)

Sequence (218 aa):
PSQNNAIIKRFMMTLFSGREDVFSIQYEGGYRRPIRRPLNFQDIKNHFSGKKTLGIYLLKKNDTVKFAAYDIDIKKHYLNREDKFVYEENSKKVAKRLSRELNLENITTHYFEFTGNRGYHIWIFFDIIPVSSAYKIKYIMEKILDRIELEEEGIDVEIFPKQTSSLNGGLGNLIKVPLGVHKKTGKKKCLFVDNNDFNVIEENQIEFLNNIKENKATEINKLFREEIFNE